Protein AF-A0A6A5K3Y6-F1 (afdb_monomer)

Solvent-accessible surface area (backbone atoms only — not comparable to full-atom values): 16846 Å² total; per-residue (Å²): 132,82,81,79,70,76,78,84,75,72,34,55,49,69,70,86,62,84,66,68,50,62,76,65,48,50,56,36,42,52,60,37,58,55,85,76,68,60,48,45,83,66,36,67,59,63,65,52,64,75,43,81,64,42,69,64,36,23,51,56,34,44,54,57,30,53,43,76,100,75,39,51,36,42,94,90,77,12,47,64,79,66,51,93,67,24,44,63,73,56,42,48,68,42,51,50,62,48,51,51,52,51,53,59,64,30,57,96,58,58,65,93,64,87,72,49,43,33,70,37,50,33,72,84,48,62,39,45,82,53,86,47,93,45,66,50,46,34,28,32,26,83,38,78,81,59,45,66,84,51,94,52,40,32,62,48,50,63,30,50,33,32,74,36,40,48,51,87,39,69,38,68,95,38,46,49,48,56,39,50,54,51,40,18,46,30,38,46,43,27,77,57,43,79,51,66,48,26,29,34,34,15,32,63,36,34,26,41,64,48,48,29,26,55,76,45,43,42,48,78,41,48,51,61,44,44,38,51,55,53,45,69,41,63,56,52,59,60,81,49,28,37,50,80,50,57,45,75,58,93,95,45,38,33,38,61,45,80,55,93,96,44,80,47,49,32,37,54,76,44,79,76,42,65,33,36,32,79,55,76,62,49,43,30,30,32,36,25,20,38,74,92,42,71,89,52,79,40,76,50,78,49,103

Organism: NCBI:txid184978

Foldseek 3Di:
DDPPPPPPQQFLLPDPDLQSDPVVNLVRQLSQCPDDAFAAPCCLVVLLVQFPQLLVLLVQLVVQQCDDPDHQADQVFFGPQQDQQQPLVSVLVPVQVVLVSLVVSSVVPAPPDPQAKGKEAAQPAFAPDDSDRAGAGIAIFRDNPHDNPDRHHLCGGLETEFEASAPVQPDDVHRLSSVQVSFLSNQQNQVQADAHWYKYQHNQWIATRSRNHHIDRCRNCVSSVSSVSVCRRHPDVVSSRGDPQWDDDDPWIWGWDDDDPDIWIKIFPDWPDFRRGNHDQRKTWTWTHTPVGPPDIDIDIGD

Mean predicted aligned error: 7.46 Å

Nearest PDB structures (foldseek):
  7voh-assembly2_B  TM=2.665E-01  e=1.091E+00  Qipengyuania seohaensis
  7voh-assembly1_A  TM=3.431E-01  e=2.678E+00  Qipengyuania seohaensis

Structure (mmCIF, N/CA/C/O backbone):
data_AF-A0A6A5K3Y6-F1
#
_entry.id   AF-A0A6A5K3Y6-F1
#
loop_
_atom_site.group_PDB
_atom_site.id
_atom_site.type_symbol
_atom_site.label_atom_id
_atom_site.label_alt_id
_atom_site.label_comp_id
_atom_site.label_asym_id
_atom_site.label_entity_id
_atom_site.label_seq_id
_atom_site.pdbx_PDB_ins_code
_atom_site.Cartn_x
_atom_site.Cartn_y
_atom_site.Cartn_z
_atom_site.occupancy
_atom_site.B_iso_or_equiv
_atom_site.auth_seq_id
_atom_site.auth_comp_id
_atom_site.auth_asym_id
_atom_site.auth_atom_id
_atom_site.pdbx_PDB_model_num
ATOM 1 N N . MET A 1 1 ? -7.416 37.296 27.985 1.00 37.59 1 MET A N 1
ATOM 2 C CA . MET A 1 1 ? -6.577 36.276 27.324 1.00 37.59 1 MET A CA 1
ATOM 3 C C . MET A 1 1 ? -7.406 35.723 26.191 1.00 37.59 1 MET A C 1
ATOM 5 O O . MET A 1 1 ? -8.504 35.261 26.457 1.00 37.59 1 MET A O 1
ATOM 9 N N . ALA A 1 2 ? -6.972 35.943 24.952 1.00 34.94 2 ALA A N 1
ATOM 10 C CA . ALA A 1 2 ? -7.716 35.521 23.775 1.00 34.94 2 ALA A CA 1
ATOM 11 C C . ALA A 1 2 ? -7.753 33.990 23.718 1.00 34.94 2 ALA A C 1
ATOM 13 O O . ALA A 1 2 ? -6.704 33.356 23.839 1.00 34.94 2 ALA A O 1
ATOM 14 N N . ASP A 1 3 ? -8.951 33.433 23.544 1.00 41.88 3 ASP A N 1
ATOM 15 C CA . ASP A 1 3 ? -9.153 32.044 23.152 1.00 41.88 3 ASP A CA 1
ATOM 16 C C . ASP A 1 3 ? -8.343 31.785 21.881 1.00 41.88 3 ASP A C 1
ATOM 18 O O . ASP A 1 3 ? -8.666 32.281 20.799 1.00 41.88 3 ASP A O 1
ATOM 22 N N . SER A 1 4 ? -7.269 31.011 22.003 1.00 41.94 4 SER A N 1
ATOM 23 C CA . SER A 1 4 ? -6.625 30.395 20.855 1.00 41.94 4 SER A CA 1
ATOM 24 C C . SER A 1 4 ? -7.585 29.339 20.315 1.00 41.94 4 SER A C 1
ATOM 26 O O . SER A 1 4 ? -7.528 28.169 20.702 1.00 41.94 4 SER A O 1
ATOM 28 N N . SER A 1 5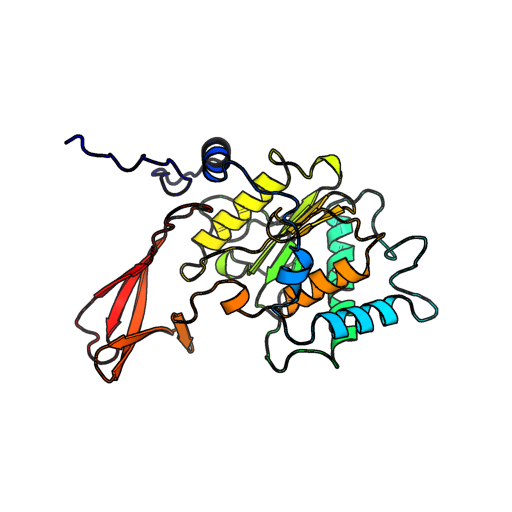 ? -8.505 29.752 19.444 1.00 43.34 5 SER A N 1
ATOM 29 C CA . SER A 1 5 ? -9.295 28.826 18.644 1.00 43.34 5 SER A CA 1
ATOM 30 C C . SER A 1 5 ? -8.333 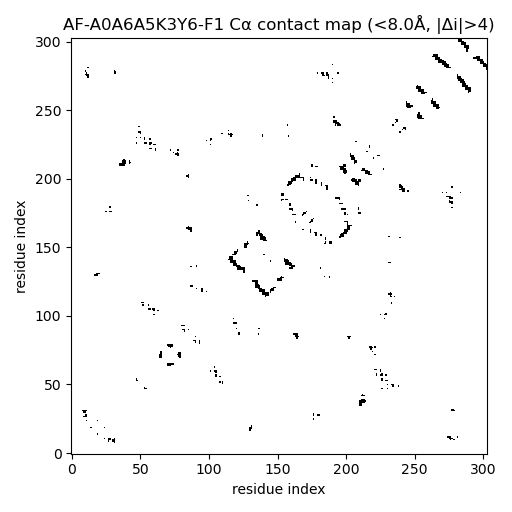27.847 17.974 1.00 43.34 5 SER A C 1
ATOM 32 O O . SER A 1 5 ? -7.443 28.272 17.233 1.00 43.34 5 SER A O 1
ATOM 34 N N . THR A 1 6 ? -8.482 26.546 18.237 1.00 41.34 6 THR A N 1
ATOM 35 C CA . THR A 1 6 ? -7.818 25.527 17.418 1.00 41.34 6 THR A CA 1
ATOM 36 C C . THR A 1 6 ? -8.199 25.818 15.965 1.00 41.34 6 THR A C 1
ATOM 38 O O . THR A 1 6 ? -9.401 25.882 15.694 1.00 41.34 6 THR A O 1
ATOM 41 N N . PRO A 1 7 ? -7.241 26.052 15.048 1.00 41.84 7 PRO A N 1
ATOM 42 C CA . PRO A 1 7 ? -7.573 26.345 13.663 1.00 41.84 7 PRO A CA 1
ATOM 43 C C . PRO A 1 7 ? -8.473 25.232 13.137 1.00 41.84 7 PRO A C 1
ATOM 45 O O . PRO A 1 7 ? -8.130 24.051 13.241 1.00 41.84 7 PRO A O 1
ATOM 48 N N . LEU A 1 8 ? -9.650 25.598 12.634 1.00 46.84 8 LEU A N 1
ATOM 49 C CA . LEU A 1 8 ? -10.569 24.643 12.038 1.00 46.84 8 LEU A CA 1
ATOM 50 C C . LEU A 1 8 ? -9.940 24.179 10.717 1.00 46.84 8 LEU A C 1
ATOM 52 O O . LEU A 1 8 ? -10.093 24.838 9.693 1.00 46.84 8 LEU A O 1
ATOM 56 N N . SER A 1 9 ? -9.172 23.088 10.736 1.00 58.88 9 SER A N 1
ATOM 57 C CA . SER A 1 9 ? -8.665 22.504 9.498 1.00 58.88 9 SER A CA 1
ATOM 58 C C . SER A 1 9 ? -9.793 21.732 8.819 1.00 58.88 9 SER A C 1
ATOM 60 O O . SER A 1 9 ? -10.366 20.786 9.372 1.00 58.88 9 SER A O 1
ATOM 62 N N . ILE A 1 10 ? -10.163 22.178 7.619 1.00 64.31 10 ILE A N 1
ATOM 63 C CA . ILE A 1 10 ? -11.092 21.439 6.773 1.00 64.31 10 ILE A CA 1
ATOM 64 C C . ILE A 1 10 ? -10.323 20.243 6.213 1.00 64.31 10 ILE A C 1
ATOM 66 O O . ILE A 1 10 ? -9.273 20.407 5.605 1.00 64.31 10 ILE A O 1
ATOM 70 N N . ASN A 1 11 ? -10.826 19.036 6.457 1.00 74.44 11 ASN A N 1
ATOM 71 C CA . ASN A 1 11 ? -10.288 17.812 5.878 1.00 74.44 11 ASN A CA 1
ATOM 72 C C . ASN A 1 11 ? -11.418 16.988 5.252 1.00 74.44 11 ASN A C 1
ATOM 74 O O . ASN A 1 11 ? -12.607 17.261 5.443 1.00 74.44 11 ASN A O 1
ATOM 78 N N . THR A 1 12 ? -11.045 15.954 4.511 1.00 72.69 12 THR A N 1
ATOM 79 C CA . THR A 1 12 ? -11.953 15.048 3.801 1.00 72.69 12 THR A CA 1
ATOM 80 C C . THR A 1 12 ? -12.837 14.199 4.720 1.00 72.69 12 THR A C 1
ATOM 82 O O . THR A 1 12 ? -13.732 13.496 4.249 1.00 72.69 12 THR A O 1
ATOM 85 N N . GLY A 1 13 ? -12.645 14.306 6.034 1.00 63.91 13 GLY A N 1
ATOM 86 C CA . GLY A 1 13 ? -13.521 13.773 7.065 1.00 63.91 13 GLY A CA 1
ATOM 87 C C . GLY A 1 13 ? -14.700 14.676 7.448 1.00 63.91 13 GLY A C 1
ATOM 88 O O . GLY A 1 13 ? -15.583 14.228 8.177 1.00 63.91 13 GLY A O 1
ATOM 89 N N . ASN A 1 14 ? -14.739 15.925 6.965 1.00 63.72 14 ASN A N 1
ATOM 90 C CA . ASN A 1 14 ? -15.790 16.903 7.279 1.00 63.72 14 ASN A CA 1
ATOM 91 C C . ASN A 1 14 ? -16.955 16.909 6.271 1.00 63.72 14 ASN A C 1
ATOM 93 O O . ASN A 1 14 ? -17.888 17.702 6.417 1.00 63.72 14 ASN A O 1
ATOM 97 N N . PHE A 1 15 ? -16.931 16.055 5.242 1.00 60.78 15 PHE A N 1
ATOM 98 C CA . PHE A 1 15 ? -18.041 15.960 4.294 1.00 60.78 15 PHE A CA 1
ATOM 99 C C . PHE A 1 15 ? -19.281 15.351 4.969 1.00 60.78 15 PHE A C 1
ATOM 101 O O . PHE A 1 15 ? -19.288 14.184 5.342 1.00 60.78 15 PHE A O 1
ATOM 108 N N . ALA A 1 16 ? -20.346 16.150 5.104 1.00 49.75 16 ALA A N 1
ATOM 109 C CA . ALA A 1 16 ? -21.633 15.712 5.656 1.00 49.75 16 ALA A CA 1
ATOM 110 C C . ALA A 1 16 ? -22.549 15.023 4.621 1.00 49.75 16 ALA A C 1
ATOM 112 O O . ALA A 1 16 ? -23.509 14.354 4.995 1.00 49.75 16 ALA A O 1
ATOM 113 N N . ASN A 1 17 ? -22.268 15.187 3.322 1.00 44.59 17 ASN A N 1
ATOM 114 C CA . ASN A 1 17 ? -23.126 14.693 2.243 1.00 44.59 17 ASN A CA 1
ATOM 115 C C . ASN A 1 17 ? -22.689 13.307 1.754 1.00 44.59 17 ASN A C 1
ATOM 117 O O . ASN A 1 17 ? -21.545 13.113 1.346 1.00 44.59 17 ASN A O 1
ATOM 121 N N . SER A 1 18 ? -23.655 12.388 1.684 1.00 48.25 18 SER A N 1
ATOM 122 C CA . SER A 1 18 ? -23.516 10.980 1.278 1.00 48.25 18 SER A CA 1
ATOM 123 C C . SER A 1 18 ? -22.989 10.741 -0.144 1.00 48.25 18 SER A C 1
ATOM 125 O O . SER A 1 18 ? -22.735 9.599 -0.503 1.00 48.25 18 SER A O 1
ATOM 127 N N . ALA A 1 19 ? -22.838 11.781 -0.971 1.00 53.12 19 ALA A N 1
ATOM 128 C CA . ALA A 1 19 ? -22.507 11.632 -2.387 1.00 53.12 19 ALA A CA 1
ATOM 129 C C . ALA A 1 19 ? -21.003 11.732 -2.715 1.00 53.12 19 ALA A C 1
ATOM 131 O O . ALA A 1 19 ? -20.635 11.422 -3.846 1.00 53.12 19 ALA A O 1
ATOM 132 N N . GLU A 1 20 ? -20.151 12.204 -1.783 1.00 61.09 20 GLU A N 1
ATOM 133 C CA . GLU A 1 20 ? -18.677 12.332 -1.915 1.00 61.09 20 GLU A CA 1
ATOM 134 C C . GLU A 1 20 ? -18.164 12.602 -3.353 1.00 61.09 20 GLU A C 1
ATOM 136 O O . GLU A 1 20 ? -17.248 11.946 -3.873 1.00 61.09 20 GLU A O 1
ATOM 141 N N . HIS A 1 21 ? -18.792 13.569 -4.039 1.00 61.50 21 HIS A N 1
ATOM 142 C CA . HIS A 1 21 ? -18.497 13.845 -5.442 1.00 61.50 21 HIS A CA 1
ATOM 143 C C . HIS A 1 21 ? -17.022 14.198 -5.619 1.00 61.50 21 HIS A C 1
ATOM 145 O O . HIS A 1 21 ? -16.503 15.103 -4.962 1.00 61.50 21 HIS A O 1
ATOM 151 N N . ARG A 1 22 ? -16.376 13.519 -6.575 1.00 63.94 22 ARG A N 1
ATOM 152 C CA . ARG A 1 22 ? -14.925 13.573 -6.809 1.00 63.94 22 ARG A CA 1
ATOM 153 C C . ARG A 1 22 ? -14.371 14.999 -6.818 1.00 63.94 22 ARG A C 1
ATOM 155 O O . ARG A 1 22 ? -13.404 15.265 -6.124 1.00 63.94 22 ARG A O 1
ATOM 162 N N . ARG A 1 23 ? -15.029 15.927 -7.522 1.00 65.50 23 ARG A N 1
ATOM 163 C CA . ARG A 1 23 ? -14.581 17.326 -7.625 1.00 65.50 23 ARG A CA 1
ATOM 164 C C . ARG A 1 23 ? -14.463 18.039 -6.270 1.00 65.50 23 ARG A C 1
ATOM 166 O O . ARG A 1 23 ? -13.506 18.762 -6.064 1.00 65.50 23 ARG A O 1
ATOM 173 N N . HIS A 1 24 ? -15.400 17.813 -5.345 1.00 70.12 24 HIS A N 1
ATOM 174 C CA . HIS A 1 24 ? -15.385 18.490 -4.044 1.00 70.12 24 HIS A CA 1
ATOM 175 C C . HIS A 1 24 ? -14.368 17.843 -3.100 1.00 70.12 24 HIS A C 1
ATOM 177 O O . HIS A 1 24 ? -13.648 18.545 -2.400 1.00 70.12 24 HIS A O 1
ATOM 183 N N . VAL A 1 25 ? -14.283 16.507 -3.117 1.00 77.00 25 VAL A N 1
ATOM 184 C CA . VAL A 1 25 ? -13.303 15.760 -2.313 1.00 77.00 25 VAL A CA 1
ATOM 185 C C . VAL A 1 25 ? -11.880 16.083 -2.754 1.00 77.00 25 VAL A C 1
ATOM 187 O O . VAL A 1 25 ? -11.004 16.200 -1.910 1.00 77.00 25 VAL A O 1
ATOM 190 N N . ASP A 1 26 ? -11.649 16.272 -4.053 1.00 80.19 26 ASP A N 1
ATOM 191 C CA . ASP A 1 26 ? -10.323 16.536 -4.606 1.00 80.19 26 ASP A CA 1
ATOM 192 C C . ASP A 1 26 ? -9.720 17.854 -4.132 1.00 80.19 26 ASP A C 1
ATOM 194 O O . ASP A 1 26 ? -8.527 17.897 -3.842 1.00 80.19 26 ASP A O 1
ATOM 198 N N . ASP A 1 27 ? -10.513 18.920 -4.069 1.00 80.44 27 ASP A N 1
ATOM 199 C CA . ASP A 1 27 ? -10.007 20.228 -3.654 1.00 80.44 27 ASP A CA 1
ATOM 200 C C . ASP A 1 27 ? -9.693 20.239 -2.155 1.00 80.44 27 ASP A C 1
ATOM 202 O O . ASP A 1 27 ? -8.590 20.622 -1.769 1.00 80.44 27 ASP A O 1
ATOM 206 N N . VAL A 1 28 ? -10.571 19.658 -1.332 1.00 81.25 28 VAL A N 1
ATOM 207 C CA . VAL A 1 28 ? -10.313 19.486 0.107 1.00 81.25 28 VAL A CA 1
ATOM 208 C C . VAL A 1 28 ? -9.145 18.533 0.366 1.00 81.25 28 VAL A C 1
ATOM 210 O O . VAL A 1 28 ? -8.347 18.775 1.262 1.00 81.25 28 VAL A O 1
ATOM 213 N N . LEU A 1 29 ? -8.993 17.462 -0.419 1.00 83.19 29 LEU A N 1
ATOM 214 C CA . LEU A 1 29 ? -7.874 16.529 -0.269 1.00 83.19 29 LEU A CA 1
ATOM 215 C C . LEU A 1 29 ? -6.537 17.199 -0.599 1.00 83.19 29 LEU A C 1
ATOM 217 O O . LEU A 1 29 ? -5.549 16.937 0.076 1.00 83.19 29 LEU A O 1
ATOM 221 N N . LYS A 1 30 ? -6.480 18.075 -1.610 1.00 83.69 30 LYS A N 1
ATOM 222 C CA . LYS A 1 30 ? -5.259 18.847 -1.898 1.00 83.69 30 LYS A CA 1
ATOM 223 C C . LYS A 1 30 ? -4.885 19.749 -0.724 1.00 83.69 30 LYS A C 1
ATOM 225 O O . LYS A 1 30 ? -3.711 19.809 -0.375 1.00 83.69 30 LYS A O 1
ATOM 230 N N . GLU A 1 31 ? -5.865 20.428 -0.132 1.00 83.62 31 GLU A N 1
ATOM 231 C CA . GLU A 1 31 ? -5.652 21.273 1.049 1.00 83.62 31 GLU A CA 1
ATOM 232 C C . GLU A 1 31 ? -5.197 20.444 2.257 1.00 83.62 31 GLU A C 1
ATOM 234 O O . GLU A 1 31 ? -4.231 20.807 2.923 1.00 83.62 31 GLU A O 1
ATOM 239 N N . GLU A 1 32 ? -5.835 19.295 2.488 1.00 84.69 32 GLU A N 1
ATOM 240 C CA . GLU A 1 32 ? -5.513 18.366 3.573 1.00 84.69 32 GLU A CA 1
ATOM 241 C C . GLU A 1 32 ? -4.086 17.809 3.472 1.00 84.69 32 GLU A C 1
ATOM 243 O O . GLU A 1 32 ? -3.383 17.714 4.478 1.00 84.69 32 GLU A O 1
ATOM 248 N N . LEU A 1 33 ? -3.645 17.449 2.264 1.00 83.88 33 LEU A N 1
ATOM 249 C CA . LEU A 1 33 ? -2.290 16.947 2.022 1.00 83.88 33 LEU A CA 1
ATOM 250 C C . LEU A 1 33 ? -1.221 18.026 2.239 1.00 83.88 33 LEU A C 1
ATOM 252 O O . LEU A 1 33 ? -0.080 17.691 2.560 1.00 83.88 33 LEU A O 1
ATOM 256 N N . GLY A 1 34 ? -1.581 19.300 2.054 1.00 82.19 34 GLY A N 1
ATOM 257 C CA . GLY A 1 34 ? -0.690 20.438 2.239 1.00 82.19 34 GLY A CA 1
ATOM 258 C C . GLY A 1 34 ? 0.632 20.296 1.476 1.00 82.19 34 GLY A C 1
ATOM 259 O O . GLY A 1 34 ? 0.671 19.918 0.301 1.00 82.19 34 GLY A O 1
ATOM 260 N N . HIS A 1 35 ? 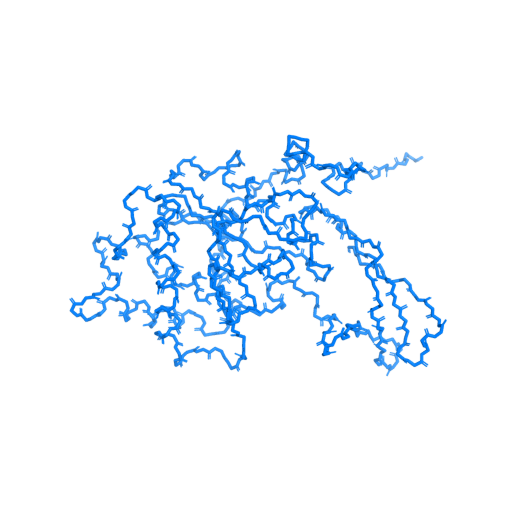1.737 20.615 2.153 1.00 78.31 35 HIS A N 1
ATOM 261 C CA . HIS A 1 35 ? 3.080 20.434 1.607 1.00 78.31 35 HIS A CA 1
ATOM 262 C C . HIS A 1 35 ? 3.567 19.008 1.827 1.00 78.31 35 HIS A C 1
ATOM 264 O O . HIS A 1 35 ? 3.846 18.584 2.947 1.00 78.31 35 HIS A O 1
ATOM 270 N N . LEU A 1 36 ? 3.732 18.289 0.725 1.00 81.00 36 LEU A N 1
ATOM 271 C CA . LEU A 1 36 ? 4.268 16.944 0.751 1.00 81.00 36 LEU A CA 1
ATOM 272 C C . LEU A 1 36 ? 5.795 16.969 0.636 1.00 81.00 36 LEU A C 1
ATOM 274 O O . LEU A 1 36 ? 6.345 17.557 -0.296 1.00 81.00 36 LEU A O 1
ATOM 278 N N . TYR A 1 37 ? 6.476 16.302 1.565 1.00 82.50 37 TYR A N 1
ATOM 279 C CA . TYR A 1 37 ? 7.925 16.123 1.516 1.00 82.50 37 TYR A CA 1
ATOM 280 C C . TYR A 1 37 ? 8.284 15.010 0.529 1.00 82.50 37 TYR A C 1
ATOM 282 O O . TYR A 1 37 ? 7.800 13.885 0.648 1.00 82.50 37 TYR A O 1
ATOM 290 N N . VAL A 1 38 ? 9.147 15.331 -0.433 1.00 87.69 38 VAL A N 1
ATOM 291 C CA . VAL A 1 38 ? 9.594 14.426 -1.500 1.00 87.69 38 VAL A CA 1
ATOM 292 C C . VAL A 1 38 ? 11.106 14.301 -1.429 1.00 87.69 38 VAL A C 1
ATOM 294 O O . VAL A 1 38 ? 11.787 15.297 -1.193 1.00 87.69 38 VAL A O 1
ATOM 297 N N . GLY A 1 39 ? 11.633 13.096 -1.648 1.00 89.25 39 GLY A N 1
ATOM 298 C CA . GLY A 1 39 ? 13.078 12.869 -1.609 1.00 89.25 39 GLY A CA 1
ATOM 299 C C . GLY A 1 39 ? 13.663 13.023 -0.207 1.00 89.25 39 GLY A C 1
ATOM 300 O O . GLY A 1 39 ? 14.690 13.666 -0.027 1.00 89.25 39 GLY A O 1
ATOM 301 N N . VAL A 1 40 ? 12.989 12.465 0.802 1.00 91.69 40 VAL A N 1
ATOM 302 C CA . VAL A 1 40 ? 13.460 12.508 2.189 1.00 91.69 40 VAL A CA 1
ATOM 303 C C . VAL A 1 40 ? 14.821 11.795 2.283 1.00 91.69 40 VAL A C 1
ATOM 305 O O . VAL A 1 40 ? 14.902 10.602 1.963 1.00 91.69 40 VAL A O 1
ATOM 308 N N . PRO A 1 41 ? 15.892 12.475 2.737 1.00 91.81 41 PRO A N 1
ATOM 309 C CA . PRO A 1 41 ? 17.210 11.862 2.856 1.00 91.81 41 PRO A CA 1
ATOM 310 C C . PRO A 1 41 ? 17.189 10.616 3.746 1.00 91.81 41 PRO A C 1
ATOM 312 O O . PRO A 1 41 ? 16.529 10.586 4.784 1.00 91.81 41 PRO A O 1
ATOM 315 N N . GLY A 1 42 ? 17.900 9.564 3.333 1.00 91.31 42 GLY A N 1
ATOM 316 C CA . GLY A 1 42 ? 17.954 8.298 4.073 1.00 91.31 42 GLY A CA 1
ATOM 317 C C . GLY A 1 42 ? 16.668 7.461 4.016 1.00 91.31 42 GLY A C 1
ATOM 318 O O . GLY A 1 42 ? 16.598 6.425 4.682 1.00 91.31 42 GLY A O 1
ATOM 319 N N . PHE A 1 43 ? 15.667 7.851 3.209 1.00 93.31 43 PHE A N 1
ATOM 320 C CA . PHE A 1 43 ? 14.383 7.148 3.127 1.00 93.31 43 PHE A CA 1
ATOM 321 C C . PHE A 1 43 ? 14.559 5.648 2.891 1.00 93.31 43 PHE A C 1
ATOM 323 O O . PHE A 1 43 ? 14.032 4.852 3.657 1.00 93.31 43 PHE A O 1
ATOM 330 N N . PHE A 1 44 ? 15.304 5.240 1.859 1.00 92.69 44 PHE A N 1
ATOM 331 C CA . PHE A 1 44 ? 15.437 3.821 1.517 1.00 92.69 44 PHE A CA 1
ATOM 332 C C . PHE A 1 44 ? 16.129 3.016 2.614 1.00 92.69 44 PHE A C 1
ATOM 334 O O . PHE A 1 44 ? 15.750 1.874 2.880 1.00 92.69 44 PHE A O 1
ATOM 341 N N . GLU A 1 45 ? 17.104 3.618 3.296 1.00 91.06 45 GLU A N 1
ATOM 342 C CA . GLU A 1 45 ? 17.786 2.969 4.405 1.00 91.06 45 GLU A CA 1
ATOM 343 C C . GLU A 1 45 ? 16.797 2.653 5.532 1.00 91.06 45 GLU A C 1
ATOM 345 O O . GLU A 1 45 ? 16.677 1.490 5.930 1.00 91.06 45 GLU A O 1
ATOM 350 N N . ALA A 1 46 ? 16.047 3.666 5.978 1.00 91.12 46 ALA A N 1
ATOM 351 C CA . ALA A 1 46 ? 15.038 3.543 7.025 1.00 91.12 46 ALA A CA 1
ATOM 352 C C . ALA A 1 46 ? 13.879 2.628 6.601 1.00 91.12 46 ALA A C 1
ATOM 354 O O . ALA A 1 46 ? 13.433 1.775 7.370 1.00 91.12 46 ALA A O 1
ATOM 355 N N . PHE A 1 47 ? 13.427 2.770 5.354 1.00 88.94 47 PHE A N 1
ATOM 356 C CA . PHE A 1 47 ? 12.328 2.009 4.784 1.00 88.94 47 PHE A CA 1
ATOM 357 C C . PHE A 1 47 ? 12.653 0.517 4.760 1.00 88.94 47 PHE A C 1
ATOM 359 O O . PHE A 1 47 ? 11.854 -0.280 5.234 1.00 88.94 47 PHE A O 1
ATOM 366 N N . PHE A 1 48 ? 13.832 0.108 4.291 1.00 89.88 48 PHE A N 1
ATOM 367 C CA . PHE A 1 48 ? 14.167 -1.315 4.196 1.00 89.88 48 PHE A CA 1
ATOM 368 C C . PHE A 1 48 ? 14.659 -1.936 5.510 1.00 89.88 48 PHE A C 1
ATOM 370 O O . PHE A 1 48 ? 14.485 -3.139 5.699 1.00 89.88 48 PHE A O 1
ATOM 377 N N . LYS A 1 49 ? 15.211 -1.151 6.447 1.00 87.94 49 LYS A N 1
ATOM 378 C CA . LYS A 1 49 ? 15.743 -1.656 7.731 1.00 87.94 49 LYS A CA 1
ATOM 379 C C . LYS A 1 49 ? 14.698 -2.369 8.594 1.00 87.94 49 LYS A C 1
ATOM 381 O O . LYS A 1 49 ? 15.053 -3.236 9.384 1.00 87.94 49 LYS A O 1
ATOM 386 N N . GLY A 1 50 ? 13.418 -2.030 8.439 1.00 80.12 50 GLY A N 1
ATOM 387 C CA . GLY A 1 50 ? 12.359 -2.591 9.273 1.00 80.12 50 GLY A CA 1
ATOM 388 C C . GLY A 1 50 ? 12.132 -4.097 9.100 1.00 80.12 50 GLY A C 1
ATOM 389 O O . GLY A 1 50 ? 11.637 -4.719 10.031 1.00 80.12 50 GLY A O 1
ATOM 390 N N . VAL A 1 51 ? 12.435 -4.695 7.940 1.00 88.38 51 VAL A N 1
ATOM 391 C CA . VAL A 1 51 ? 12.113 -6.111 7.664 1.00 88.38 51 VAL A CA 1
ATOM 392 C C . VAL A 1 51 ? 13.375 -6.969 7.813 1.00 88.38 51 VAL A C 1
ATOM 394 O O . VAL A 1 51 ? 14.300 -6.815 7.008 1.00 88.38 51 VAL A O 1
ATOM 397 N N . PRO A 1 52 ? 13.435 -7.875 8.809 1.00 88.44 52 PRO A N 1
ATOM 398 C CA . PRO A 1 52 ? 14.587 -8.750 9.012 1.00 88.44 52 PRO A CA 1
ATOM 399 C C . PRO A 1 52 ? 14.934 -9.552 7.753 1.00 88.44 52 PRO A C 1
ATOM 401 O O . PRO A 1 52 ? 14.051 -10.087 7.088 1.00 88.44 52 PRO A O 1
ATOM 404 N N . GLY A 1 53 ? 16.222 -9.617 7.409 1.00 90.88 53 GLY A N 1
ATOM 405 C CA . GLY A 1 53 ? 16.720 -10.394 6.265 1.00 90.88 53 GLY A CA 1
ATOM 406 C C . GLY A 1 53 ? 16.418 -9.818 4.874 1.00 90.88 53 GLY A C 1
ATOM 407 O O . GLY A 1 53 ? 16.973 -10.316 3.898 1.00 90.88 53 GLY A O 1
ATOM 408 N N . LEU A 1 54 ? 15.621 -8.745 4.760 1.00 93.19 54 LEU A N 1
ATOM 409 C CA . LEU A 1 54 ? 15.164 -8.210 3.470 1.00 93.19 54 LEU A CA 1
ATOM 410 C C . LEU A 1 54 ? 16.308 -7.858 2.515 1.00 93.19 54 LEU A C 1
ATOM 412 O O . LEU A 1 54 ? 16.250 -8.220 1.348 1.00 93.19 54 LEU A O 1
ATOM 416 N N . ARG A 1 55 ? 17.349 -7.164 2.995 1.00 93.88 55 ARG A N 1
ATOM 417 C CA . ARG A 1 55 ? 18.470 -6.734 2.137 1.00 93.88 55 ARG A CA 1
ATOM 418 C C . ARG A 1 55 ? 19.226 -7.921 1.540 1.00 93.88 55 ARG A C 1
ATOM 420 O O . ARG A 1 55 ? 19.492 -7.930 0.345 1.00 93.88 55 ARG A O 1
ATOM 427 N N . LEU A 1 56 ? 19.536 -8.921 2.367 1.00 94.62 56 LEU A N 1
ATOM 428 C CA . LEU A 1 56 ? 20.239 -10.130 1.930 1.00 94.62 56 LEU A CA 1
ATOM 429 C C . LEU A 1 56 ? 19.389 -10.929 0.940 1.00 94.62 56 LEU A C 1
ATOM 431 O O . LEU A 1 56 ? 19.892 -11.366 -0.089 1.00 94.62 56 LEU A O 1
ATOM 435 N N . ALA A 1 57 ? 18.095 -11.071 1.226 1.00 95.44 57 ALA A N 1
ATOM 436 C CA . ALA A 1 57 ? 17.172 -11.759 0.339 1.00 95.44 57 ALA A CA 1
ATOM 437 C C . ALA A 1 57 ? 17.008 -11.042 -1.003 1.00 95.44 57 ALA A C 1
ATOM 439 O O . ALA A 1 57 ? 17.067 -11.682 -2.046 1.00 95.44 57 ALA A O 1
ATOM 440 N N . ALA A 1 58 ? 16.828 -9.720 -0.986 1.00 97.12 58 ALA A N 1
ATOM 441 C CA . ALA A 1 58 ? 16.682 -8.928 -2.199 1.00 97.12 58 ALA A CA 1
ATOM 442 C C . ALA A 1 58 ? 17.930 -9.017 -3.076 1.00 97.12 58 ALA A C 1
ATOM 444 O O . ALA A 1 58 ? 17.797 -9.187 -4.284 1.00 97.12 58 ALA A O 1
ATOM 445 N N . GLN A 1 59 ? 19.120 -8.984 -2.469 1.00 97.62 59 GLN A N 1
ATOM 446 C CA . GLN A 1 59 ? 20.374 -9.187 -3.186 1.00 97.62 59 GLN A CA 1
ATOM 447 C C . GLN A 1 59 ? 20.421 -10.575 -3.837 1.00 97.62 59 GLN A C 1
ATOM 449 O O . GLN A 1 59 ? 20.577 -10.667 -5.049 1.00 97.62 59 GLN A O 1
ATOM 454 N N . ALA A 1 60 ? 20.184 -11.640 -3.065 1.00 97.25 60 ALA A N 1
ATOM 455 C CA . ALA A 1 60 ? 20.203 -13.011 -3.577 1.00 97.25 60 ALA A CA 1
ATOM 456 C C . ALA A 1 60 ? 19.164 -13.249 -4.689 1.00 97.25 60 ALA A C 1
ATOM 458 O O . ALA A 1 60 ? 19.448 -13.912 -5.683 1.00 97.25 60 ALA A O 1
ATOM 459 N N . VAL A 1 61 ? 17.956 -12.699 -4.543 1.00 97.75 61 VAL A N 1
ATOM 460 C CA . VAL A 1 61 ? 16.895 -12.790 -5.557 1.00 97.75 61 VAL A CA 1
ATOM 461 C C . VAL A 1 61 ? 17.274 -12.012 -6.812 1.00 97.75 61 VAL A C 1
ATOM 463 O O . VAL A 1 61 ? 17.093 -12.519 -7.917 1.00 97.75 61 VAL A O 1
ATOM 466 N N . PHE A 1 62 ? 17.807 -10.799 -6.666 1.00 98.12 62 PHE A N 1
ATOM 467 C CA . PHE A 1 62 ? 18.224 -9.986 -7.804 1.00 98.12 62 PHE A CA 1
ATOM 468 C C . PHE A 1 62 ? 19.413 -10.603 -8.548 1.00 98.12 62 PHE A C 1
ATOM 470 O O . PHE A 1 62 ? 19.456 -10.544 -9.774 1.00 98.12 62 PHE A O 1
ATOM 477 N N . ASP A 1 63 ? 20.342 -11.243 -7.836 1.00 97.69 63 ASP A N 1
ATOM 478 C CA . ASP A 1 63 ? 21.437 -11.999 -8.445 1.00 97.69 63 ASP A CA 1
ATOM 479 C C . ASP A 1 63 ? 20.903 -13.140 -9.314 1.00 97.69 63 ASP A C 1
ATOM 481 O O . ASP A 1 63 ? 21.186 -13.159 -10.511 1.00 97.69 63 ASP A O 1
ATOM 485 N N . LYS A 1 64 ? 19.978 -13.952 -8.788 1.00 96.88 64 LYS A N 1
ATOM 486 C CA . LYS A 1 64 ? 19.280 -14.985 -9.573 1.00 96.88 64 LYS A CA 1
ATOM 487 C C . LYS A 1 64 ? 18.499 -14.426 -10.768 1.00 96.88 64 LYS A C 1
ATOM 489 O O . LYS A 1 64 ? 18.386 -15.093 -11.789 1.00 96.88 64 LYS A O 1
ATOM 494 N N . CYS A 1 65 ? 17.961 -13.206 -10.681 1.00 97.62 65 CYS A N 1
ATOM 495 C CA . CYS A 1 65 ? 17.254 -12.577 -11.807 1.00 97.62 65 CYS A CA 1
ATOM 496 C C . CYS A 1 65 ? 18.169 -12.287 -13.009 1.00 97.62 65 CYS A C 1
ATOM 498 O O . CYS A 1 65 ? 17.658 -12.112 -14.114 1.00 97.62 65 CYS A O 1
ATOM 500 N N . LYS A 1 66 ? 19.490 -12.221 -12.807 1.00 97.38 66 LYS A N 1
ATOM 501 C CA . LYS A 1 66 ? 20.493 -11.979 -13.858 1.00 97.38 66 LYS A CA 1
ATOM 502 C C . LYS A 1 66 ? 21.100 -13.272 -14.415 1.00 97.38 66 LYS A C 1
ATOM 504 O O . LYS A 1 66 ? 21.882 -13.206 -15.360 1.00 97.38 66 LYS A O 1
ATOM 509 N N . GLU A 1 67 ? 20.786 -14.417 -13.819 1.00 94.56 67 GLU A N 1
ATOM 510 C CA . GLU A 1 67 ? 21.372 -15.717 -14.148 1.00 94.56 67 GLU A CA 1
ATOM 511 C C . GLU A 1 67 ? 20.534 -16.501 -15.173 1.00 94.56 67 GLU A C 1
ATOM 513 O O . GLU A 1 67 ? 19.344 -16.245 -15.374 1.00 94.56 67 GLU A O 1
ATOM 518 N N . GLY A 1 68 ? 21.168 -17.503 -15.789 1.00 89.75 68 GLY A N 1
ATOM 519 C CA . GLY A 1 68 ? 20.552 -18.428 -16.742 1.00 89.75 68 GLY A CA 1
ATOM 520 C C . GLY A 1 68 ? 20.504 -17.919 -18.185 1.00 89.75 68 GLY A C 1
ATOM 521 O O . GLY A 1 68 ? 20.851 -16.780 -18.484 1.00 89.75 68 GLY A O 1
ATOM 522 N N . ASP A 1 69 ? 20.038 -18.783 -19.089 1.00 85.94 69 ASP A N 1
ATOM 523 C CA . ASP A 1 69 ? 19.960 -18.497 -20.532 1.00 85.94 69 ASP A CA 1
ATOM 524 C C . ASP A 1 69 ? 18.831 -17.512 -20.894 1.00 85.94 69 ASP A C 1
ATOM 526 O O . ASP A 1 69 ? 18.721 -17.041 -22.024 1.00 85.94 69 ASP A O 1
ATOM 530 N N . SER A 1 70 ? 17.943 -17.214 -19.945 1.00 88.94 70 SER A N 1
ATOM 531 C CA . SER A 1 70 ? 16.814 -16.292 -20.106 1.00 88.94 70 SER A CA 1
ATOM 532 C C . SER A 1 70 ? 16.628 -15.458 -18.834 1.00 88.94 70 SER A C 1
ATOM 534 O O . SER A 1 70 ? 15.670 -15.683 -18.086 1.00 88.94 70 SER A O 1
ATOM 536 N N . PRO A 1 71 ? 17.553 -14.519 -18.558 1.00 95.75 71 PRO A N 1
ATOM 537 C CA . PRO A 1 71 ? 17.522 -13.720 -17.340 1.00 95.75 71 PRO A CA 1
ATOM 538 C C . PRO A 1 71 ? 16.303 -12.789 -17.320 1.00 95.75 71 PRO A C 1
ATOM 540 O O . PRO A 1 71 ? 15.899 -12.234 -18.344 1.00 95.75 71 PRO A O 1
ATOM 543 N N . LEU A 1 72 ? 15.731 -12.585 -16.131 1.00 97.31 72 LEU A N 1
ATOM 544 C CA . LEU A 1 72 ? 14.634 -11.637 -15.901 1.00 97.31 72 LEU A CA 1
ATOM 545 C C . LEU A 1 72 ? 15.110 -10.182 -15.942 1.00 97.31 72 LEU A C 1
ATOM 547 O O . LEU A 1 72 ? 14.314 -9.290 -16.229 1.00 97.31 72 LEU A O 1
ATOM 551 N N . TYR A 1 73 ? 16.388 -9.946 -15.645 1.00 98.06 73 TYR A N 1
ATOM 552 C CA . TYR A 1 73 ? 17.008 -8.628 -15.653 1.00 98.06 73 TYR A CA 1
ATOM 553 C C . TYR A 1 73 ? 18.348 -8.657 -16.381 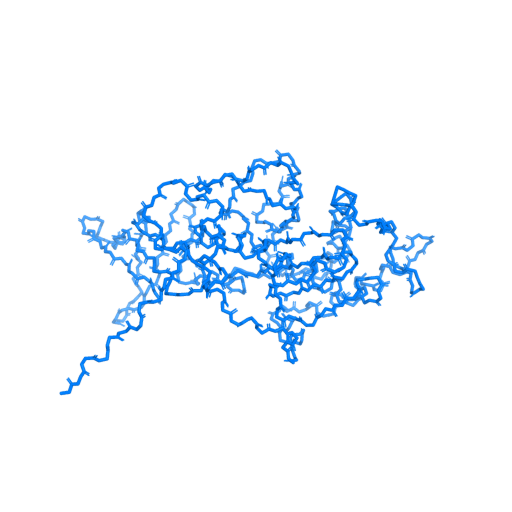1.00 98.06 73 TYR A C 1
ATOM 555 O O . TYR A 1 73 ? 19.215 -9.481 -16.093 1.00 98.06 73 TYR A O 1
ATOM 563 N N . GLN A 1 74 ? 18.548 -7.705 -17.283 1.00 96.75 74 GLN A N 1
ATOM 564 C CA . GLN A 1 74 ? 19.795 -7.502 -18.006 1.00 96.75 74 GLN A CA 1
ATOM 565 C C . GLN A 1 74 ? 20.389 -6.149 -17.622 1.00 96.75 74 GLN A C 1
ATOM 567 O O . GLN A 1 74 ? 19.711 -5.128 -17.657 1.00 96.75 74 GLN A O 1
ATOM 572 N N . VAL A 1 75 ? 21.683 -6.116 -17.301 1.00 92.38 75 VAL A N 1
ATOM 573 C CA . VAL A 1 75 ? 22.355 -4.899 -16.804 1.00 92.38 75 VAL A CA 1
ATOM 574 C C . VAL A 1 75 ? 22.237 -3.716 -17.776 1.00 92.38 75 VAL A C 1
ATOM 576 O O . VAL A 1 75 ? 22.157 -2.575 -17.334 1.00 92.38 75 VAL A O 1
ATOM 579 N N . GLN A 1 76 ? 22.212 -3.976 -19.086 1.00 91.19 76 GLN A N 1
ATOM 580 C CA . GLN A 1 76 ? 22.159 -2.926 -20.108 1.00 91.19 76 GLN A CA 1
ATOM 581 C C . GLN A 1 76 ? 20.736 -2.470 -20.458 1.00 91.19 76 GLN A C 1
ATOM 583 O O . GLN A 1 76 ? 20.552 -1.313 -20.828 1.00 91.19 76 GLN A O 1
ATOM 588 N N . SER A 1 77 ? 19.746 -3.361 -20.376 1.00 92.75 77 SER A N 1
ATOM 589 C CA . SER A 1 77 ? 18.390 -3.140 -20.909 1.00 92.75 77 SER A CA 1
ATOM 590 C C . SER A 1 77 ? 17.282 -3.191 -19.850 1.00 92.75 77 SER A C 1
ATOM 592 O O . SER A 1 77 ? 16.138 -2.866 -20.156 1.00 92.75 77 SER A O 1
ATOM 594 N N . GLY A 1 78 ? 17.609 -3.526 -18.601 1.00 96.81 78 GLY A N 1
ATOM 595 C CA . GLY A 1 78 ? 16.670 -3.565 -17.486 1.00 96.81 78 GLY A CA 1
ATOM 596 C C . GLY A 1 78 ? 15.842 -4.845 -17.447 1.00 96.81 78 GLY A C 1
ATOM 597 O O . GLY A 1 78 ? 16.344 -5.939 -17.718 1.00 96.81 78 GLY A O 1
ATOM 598 N N . TRP A 1 79 ? 14.572 -4.723 -17.059 1.00 97.69 79 TRP A N 1
ATOM 599 C CA . TRP A 1 79 ? 13.700 -5.881 -16.903 1.00 97.69 79 TRP A CA 1
ATOM 600 C C . TRP A 1 79 ? 13.200 -6.428 -18.238 1.00 97.69 79 TRP A C 1
ATOM 602 O O . TRP A 1 79 ? 12.646 -5.706 -19.071 1.00 97.69 79 TRP A O 1
ATOM 612 N N . LEU A 1 80 ? 13.297 -7.746 -18.396 1.00 95.62 80 LEU A N 1
ATOM 613 C CA . LEU A 1 80 ? 12.745 -8.447 -19.544 1.00 95.62 80 LEU A CA 1
ATOM 614 C C . LEU A 1 80 ? 11.218 -8.285 -19.590 1.00 95.62 80 LEU A C 1
ATOM 616 O O . LEU A 1 80 ? 10.516 -8.481 -18.595 1.00 95.62 80 LEU A O 1
ATOM 620 N N . GLY A 1 81 ? 10.703 -7.949 -20.773 1.00 94.31 81 GLY A N 1
ATOM 621 C CA . GLY A 1 81 ? 9.267 -7.812 -21.015 1.00 94.31 81 GLY A CA 1
ATOM 622 C C . GLY A 1 81 ? 8.639 -6.536 -20.452 1.00 94.31 81 GLY A C 1
ATOM 623 O O . GLY A 1 81 ? 7.414 -6.429 -20.480 1.00 94.31 81 GLY A O 1
ATOM 624 N N . TRP A 1 82 ? 9.436 -5.576 -19.960 1.00 96.31 82 TRP A N 1
ATOM 625 C CA . TRP A 1 82 ? 8.917 -4.259 -19.591 1.00 96.31 82 TRP A CA 1
ATOM 626 C C . TRP A 1 82 ? 8.230 -3.594 -20.805 1.00 96.31 82 TRP A C 1
ATOM 628 O O . TRP A 1 82 ? 8.847 -3.488 -21.869 1.00 96.31 82 TRP A O 1
ATOM 638 N N . PRO A 1 83 ? 6.971 -3.134 -20.687 1.00 94.88 83 PRO A N 1
ATOM 639 C CA . PRO A 1 83 ? 6.258 -2.526 -21.807 1.00 94.88 83 PRO A CA 1
ATOM 640 C C . PRO A 1 83 ? 6.764 -1.106 -22.086 1.00 94.88 83 PRO A C 1
ATOM 642 O O . PRO A 1 83 ? 6.626 -0.215 -21.248 1.00 94.88 83 PRO A O 1
ATOM 645 N N . GLU A 1 84 ? 7.285 -0.864 -23.292 1.00 88.06 84 GLU A N 1
ATOM 646 C CA . GLU A 1 84 ? 7.879 0.422 -23.709 1.00 88.06 84 GLU A CA 1
ATOM 647 C C . GLU A 1 84 ? 6.936 1.621 -23.491 1.00 88.06 84 GLU A C 1
ATOM 649 O O . GLU A 1 84 ? 7.356 2.685 -23.040 1.00 88.06 84 GLU A O 1
ATOM 654 N N . GLY A 1 85 ? 5.634 1.436 -23.734 1.00 90.25 85 GLY A N 1
ATOM 655 C CA . GLY A 1 85 ? 4.618 2.474 -23.535 1.00 90.25 85 GLY A CA 1
ATOM 656 C C . GLY A 1 85 ? 4.059 2.572 -22.114 1.00 90.25 85 GLY A C 1
ATOM 657 O O . GLY A 1 85 ? 3.184 3.408 -21.882 1.00 90.25 85 GLY A O 1
ATOM 658 N N . ALA A 1 86 ? 4.486 1.694 -21.198 1.00 93.00 86 ALA A N 1
ATOM 659 C CA . ALA A 1 86 ? 3.995 1.580 -19.824 1.00 93.00 86 ALA A CA 1
ATOM 660 C C . ALA A 1 86 ? 2.460 1.658 -19.712 1.00 93.00 86 ALA A C 1
ATOM 662 O O . ALA A 1 86 ? 1.906 2.251 -18.781 1.00 93.00 86 ALA A O 1
ATOM 663 N N . LYS A 1 87 ? 1.742 1.092 -20.691 1.00 91.38 87 LYS A N 1
ATOM 664 C CA . LYS A 1 87 ? 0.281 1.095 -20.666 1.00 91.38 87 LYS A CA 1
ATOM 665 C C . LYS A 1 87 ? -0.176 0.245 -19.495 1.00 91.38 87 LYS A C 1
ATOM 667 O O . LYS A 1 87 ? 0.275 -0.881 -19.328 1.00 91.38 87 LYS A O 1
ATOM 672 N N . GLU A 1 88 ? -1.111 0.778 -18.725 1.00 87.69 88 GLU A N 1
ATOM 673 C CA . GLU A 1 88 ? -1.608 0.193 -17.479 1.00 87.69 88 GLU A CA 1
ATOM 674 C C . GLU A 1 88 ? -1.862 -1.320 -17.565 1.00 87.69 88 GLU A C 1
ATOM 676 O O . GLU A 1 88 ? -1.271 -2.082 -16.808 1.00 87.69 88 GLU A O 1
ATOM 681 N N . LYS A 1 89 ? -2.662 -1.779 -18.537 1.00 88.19 89 LYS A N 1
ATOM 682 C CA . LYS A 1 89 ? -2.964 -3.208 -18.723 1.00 88.19 89 LYS A CA 1
ATOM 683 C C . LYS A 1 89 ? -1.711 -4.060 -18.970 1.00 88.19 89 LYS A C 1
ATOM 685 O O . LYS A 1 89 ? -1.622 -5.178 -18.465 1.00 88.19 89 LYS A O 1
ATOM 690 N N . GLU A 1 90 ? -0.762 -3.552 -19.749 1.00 91.81 90 GLU A N 1
ATOM 691 C CA . GLU A 1 90 ? 0.485 -4.250 -20.084 1.00 91.81 90 GLU A CA 1
ATOM 692 C C . GLU A 1 90 ? 1.411 -4.305 -18.863 1.00 91.81 90 GLU A C 1
ATOM 694 O O . GLU A 1 90 ? 1.917 -5.373 -18.530 1.00 91.81 90 GLU A O 1
ATOM 699 N N . VAL A 1 91 ? 1.547 -3.191 -18.131 1.00 93.38 91 VAL A N 1
ATOM 700 C CA . VAL A 1 91 ? 2.326 -3.123 -16.882 1.00 93.38 91 VAL A CA 1
ATOM 701 C C . VAL A 1 91 ? 1.763 -4.089 -15.846 1.00 93.38 91 VAL A C 1
ATOM 703 O O . VAL A 1 91 ? 2.524 -4.814 -15.213 1.00 93.38 91 VAL A O 1
ATOM 706 N N . LEU A 1 92 ? 0.439 -4.153 -15.698 1.00 90.69 92 LEU A N 1
ATOM 707 C CA . LEU A 1 92 ? -0.217 -5.083 -14.777 1.00 90.69 92 LEU A CA 1
ATOM 708 C C . LEU A 1 92 ? 0.004 -6.547 -15.171 1.00 90.69 92 LEU A C 1
ATOM 710 O O . LEU A 1 92 ? 0.301 -7.377 -14.312 1.00 90.69 92 LEU A O 1
ATOM 714 N N . SER A 1 93 ? -0.080 -6.848 -16.470 1.00 90.25 93 SER A N 1
ATOM 715 C CA . SER A 1 93 ? 0.181 -8.192 -17.007 1.00 90.25 93 SER A CA 1
ATOM 716 C C . SER A 1 93 ? 1.648 -8.610 -16.857 1.00 90.25 93 SER A C 1
ATOM 718 O O . SER A 1 93 ? 1.941 -9.801 -16.855 1.00 90.25 93 SER A O 1
ATOM 720 N N . TRP A 1 94 ? 2.562 -7.649 -16.718 1.00 94.25 94 TRP A N 1
ATOM 721 C CA . TRP A 1 94 ? 3.987 -7.883 -16.497 1.00 94.25 94 TRP A CA 1
ATOM 722 C C . TRP A 1 94 ? 4.347 -7.999 -15.005 1.00 94.25 94 TRP A C 1
ATOM 724 O O . TRP A 1 94 ? 5.027 -8.941 -14.597 1.00 94.25 94 TRP A O 1
ATOM 734 N N . VAL A 1 95 ? 3.865 -7.081 -14.162 1.00 92.56 95 VAL A N 1
ATOM 735 C CA . VAL A 1 95 ? 4.293 -6.982 -12.756 1.00 92.56 95 VAL A CA 1
ATOM 736 C C . VAL A 1 95 ? 3.756 -8.120 -11.890 1.00 92.56 95 VAL A C 1
ATOM 738 O O . VAL A 1 95 ? 4.464 -8.583 -10.998 1.00 92.56 95 VAL A O 1
ATOM 741 N N . ALA A 1 96 ? 2.533 -8.597 -12.145 1.00 88.44 96 ALA A N 1
ATOM 742 C CA . ALA A 1 96 ? 1.930 -9.683 -11.375 1.00 88.44 96 ALA A CA 1
ATOM 743 C C . ALA A 1 96 ? 2.742 -10.993 -11.484 1.00 88.44 96 ALA A C 1
ATOM 745 O O . ALA A 1 96 ? 3.243 -11.452 -10.454 1.00 88.44 96 ALA A O 1
ATOM 746 N N . PRO A 1 97 ? 2.991 -11.553 -12.689 1.00 90.81 97 PRO A N 1
ATOM 747 C CA . PRO A 1 97 ? 3.796 -12.768 -12.815 1.00 90.81 97 PRO A CA 1
ATOM 748 C C . PRO A 1 97 ? 5.262 -12.555 -12.426 1.00 90.81 97 PRO A C 1
ATOM 750 O O . PRO A 1 97 ? 5.894 -13.482 -11.923 1.00 90.81 97 PRO A O 1
ATOM 753 N N . LEU A 1 98 ? 5.822 -11.353 -12.623 1.00 94.31 98 LEU A N 1
ATOM 754 C CA . LEU A 1 98 ? 7.165 -11.055 -12.128 1.00 94.31 98 LEU 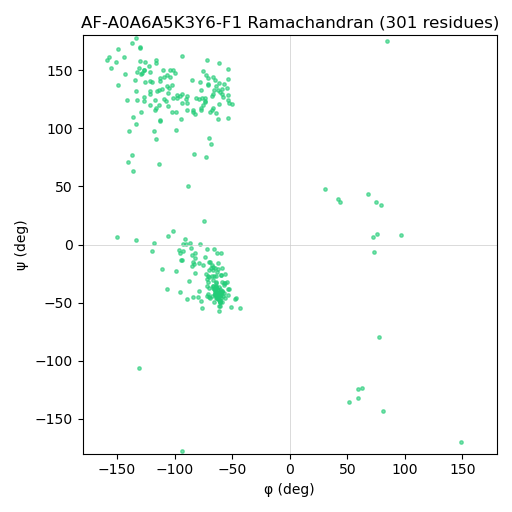A CA 1
ATOM 755 C C . LEU A 1 98 ? 7.217 -11.147 -10.601 1.00 94.31 98 LEU A C 1
ATOM 757 O O . LEU A 1 98 ? 8.113 -11.786 -10.063 1.00 94.31 98 LEU A O 1
ATOM 761 N N . THR A 1 99 ? 6.247 -10.559 -9.903 1.00 92.31 99 THR A N 1
ATOM 762 C CA . THR A 1 99 ? 6.179 -10.603 -8.437 1.00 92.31 99 THR A CA 1
ATOM 763 C C . THR A 1 99 ? 6.071 -12.039 -7.923 1.00 92.31 99 THR A C 1
ATOM 765 O O . THR A 1 99 ? 6.725 -12.373 -6.936 1.00 92.31 99 THR A O 1
ATOM 768 N N . ASP A 1 100 ? 5.314 -12.904 -8.605 1.00 89.06 100 ASP A N 1
ATOM 769 C CA . ASP A 1 100 ? 5.238 -14.329 -8.264 1.00 89.06 100 ASP A CA 1
ATOM 770 C C . ASP A 1 100 ? 6.599 -15.023 -8.422 1.00 89.06 100 ASP A C 1
ATOM 772 O O . ASP A 1 100 ? 7.060 -15.683 -7.491 1.00 89.06 100 ASP A O 1
ATOM 776 N N . ARG A 1 101 ? 7.311 -14.780 -9.531 1.00 93.12 101 ARG A N 1
ATOM 777 C CA . ARG A 1 101 ? 8.674 -15.306 -9.728 1.00 93.12 101 ARG A CA 1
ATOM 778 C C . ARG A 1 101 ? 9.650 -14.800 -8.667 1.00 93.12 101 ARG A C 1
ATOM 780 O O . ARG A 1 101 ? 10.443 -15.581 -8.150 1.00 93.12 101 ARG A O 1
ATOM 787 N N . LEU A 1 102 ? 9.599 -13.513 -8.316 1.00 94.44 102 LEU A N 1
ATOM 788 C CA . LEU A 1 102 ? 10.434 -12.951 -7.246 1.00 94.44 102 LEU A CA 1
ATOM 789 C C . LEU A 1 102 ? 10.150 -13.638 -5.905 1.00 94.44 102 LEU A C 1
ATOM 791 O O . LEU A 1 102 ? 11.077 -13.932 -5.152 1.00 94.44 102 LEU A O 1
ATOM 795 N N . LEU A 1 103 ? 8.878 -13.916 -5.614 1.00 89.38 103 LEU A N 1
ATOM 796 C CA . LEU A 1 103 ? 8.458 -14.599 -4.396 1.00 89.38 103 LEU A CA 1
ATOM 797 C C . LEU A 1 103 ? 8.934 -16.062 -4.351 1.00 89.38 103 LEU A C 1
ATOM 799 O O . LEU A 1 103 ? 9.282 -16.542 -3.266 1.00 89.38 103 LEU A O 1
ATOM 803 N N . ASP A 1 104 ? 8.967 -16.756 -5.489 1.00 90.81 104 ASP A N 1
ATOM 804 C CA . ASP A 1 104 ? 9.491 -18.124 -5.612 1.00 90.81 104 ASP A CA 1
ATOM 805 C C . ASP A 1 104 ? 11.015 -18.155 -5.432 1.00 90.81 104 ASP A C 1
ATOM 807 O O . ASP A 1 104 ? 11.541 -18.921 -4.624 1.00 90.81 104 ASP A O 1
ATOM 811 N N . LEU A 1 105 ? 11.740 -17.236 -6.079 1.00 93.62 105 LEU A N 1
ATOM 812 C CA . LEU A 1 105 ? 13.193 -17.095 -5.913 1.00 93.62 105 LEU A CA 1
ATOM 813 C C . LEU A 1 105 ? 13.603 -16.797 -4.461 1.00 93.62 105 LEU A C 1
ATOM 815 O O . LEU A 1 105 ? 14.727 -17.121 -4.054 1.00 93.62 105 LEU A O 1
ATOM 819 N N . ALA A 1 106 ? 12.692 -16.192 -3.693 1.00 91.31 106 ALA A N 1
ATOM 820 C CA . ALA A 1 106 ? 12.880 -15.811 -2.303 1.00 91.31 106 ALA A CA 1
ATOM 821 C C . ALA A 1 106 ? 12.469 -16.892 -1.284 1.00 91.31 106 ALA A C 1
ATOM 823 O O . ALA A 1 106 ? 12.576 -16.636 -0.085 1.00 91.31 106 ALA A O 1
ATOM 824 N N . GLU A 1 107 ? 11.997 -18.075 -1.703 1.00 84.25 107 GLU A N 1
ATOM 825 C CA . GLU A 1 10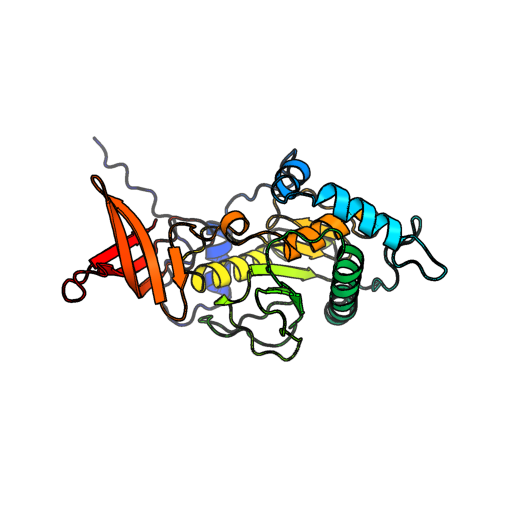7 ? 11.425 -19.096 -0.807 1.00 84.25 107 GLU A CA 1
ATOM 826 C C . GLU A 1 107 ? 12.353 -19.488 0.358 1.00 84.25 107 GLU A C 1
ATOM 828 O O . GLU A 1 107 ? 11.915 -19.496 1.508 1.00 84.25 107 GLU A O 1
ATOM 833 N N . GLY A 1 108 ? 13.651 -19.686 0.096 1.00 82.44 108 GLY A N 1
ATOM 834 C CA . GLY A 1 108 ? 14.661 -19.996 1.122 1.00 82.44 108 GLY A CA 1
ATOM 835 C C . GLY A 1 108 ? 15.034 -18.833 2.056 1.00 82.44 108 GLY A C 1
ATOM 836 O O . GLY A 1 108 ? 15.813 -19.019 2.986 1.00 82.44 108 GLY A O 1
ATOM 837 N N . HIS A 1 109 ? 14.493 -17.637 1.816 1.00 83.19 109 HIS A N 1
ATOM 838 C CA . HIS A 1 109 ? 14.763 -16.422 2.589 1.00 83.19 109 HIS A CA 1
ATOM 839 C C . HIS A 1 109 ? 13.516 -15.854 3.277 1.00 83.19 109 HIS A C 1
ATOM 841 O O . HIS A 1 109 ? 13.600 -14.795 3.904 1.00 83.19 109 HIS A O 1
ATOM 847 N N . ARG A 1 110 ? 12.353 -16.505 3.136 1.00 74.75 110 ARG A N 1
ATOM 848 C CA . ARG A 1 110 ? 11.096 -15.982 3.680 1.00 74.75 110 ARG A CA 1
ATOM 849 C C . ARG A 1 110 ? 11.182 -15.855 5.208 1.00 74.75 110 ARG A C 1
ATOM 851 O O . ARG A 1 110 ? 11.699 -16.763 5.864 1.00 74.75 110 ARG A O 1
ATOM 858 N N . PRO A 1 111 ? 10.647 -14.767 5.795 1.00 71.62 111 PRO A N 1
ATOM 859 C CA . PRO A 1 111 ? 10.480 -14.678 7.238 1.00 71.62 111 PRO A CA 1
ATOM 860 C C . PRO A 1 111 ? 9.696 -15.881 7.775 1.00 71.62 111 PRO A C 1
ATOM 862 O O . PRO A 1 111 ? 8.824 -16.417 7.096 1.00 71.62 111 PRO A O 1
ATOM 865 N N . VAL A 1 112 ? 9.950 -16.261 9.029 1.00 62.19 112 VAL A N 1
ATOM 866 C CA . VAL A 1 112 ? 9.237 -17.360 9.716 1.00 62.19 112 VAL A CA 1
ATOM 867 C C . VAL A 1 112 ? 7.719 -17.105 9.799 1.00 62.19 112 VAL A C 1
ATOM 869 O O . VAL A 1 112 ? 6.931 -18.033 9.986 1.00 62.19 112 VAL A O 1
ATOM 872 N N . SER A 1 113 ? 7.283 -15.849 9.650 1.00 63.34 113 SER A N 1
ATOM 873 C CA . SER A 1 113 ? 5.869 -15.491 9.670 1.00 63.34 113 SER A CA 1
ATOM 874 C C . SER A 1 113 ? 5.115 -16.123 8.492 1.00 63.34 113 SER A C 1
ATOM 876 O O . SER A 1 113 ? 5.540 -16.091 7.341 1.00 63.34 113 SER A O 1
ATOM 878 N N . ARG A 1 114 ? 3.926 -16.672 8.767 1.00 63.97 114 ARG A N 1
ATOM 879 C CA . ARG A 1 114 ? 3.030 -17.259 7.751 1.00 63.97 114 ARG A CA 1
ATOM 880 C C . ARG A 1 114 ? 2.315 -16.204 6.889 1.00 63.97 114 ARG A C 1
ATOM 882 O O . ARG A 1 114 ? 1.275 -16.505 6.308 1.00 63.97 114 ARG A O 1
ATOM 889 N N . ILE A 1 115 ? 2.827 -14.973 6.828 1.00 69.62 115 ILE A N 1
ATOM 890 C CA . ILE A 1 115 ? 2.204 -13.877 6.081 1.00 69.62 115 ILE A CA 1
ATOM 891 C C . ILE A 1 115 ? 2.268 -14.224 4.594 1.00 69.62 115 ILE A C 1
ATOM 893 O O . ILE A 1 115 ? 3.346 -14.376 4.023 1.00 69.62 115 ILE A O 1
ATOM 897 N N . ARG A 1 116 ? 1.100 -14.363 3.966 1.00 72.88 116 ARG A N 1
ATOM 898 C CA . ARG A 1 116 ? 0.983 -14.629 2.532 1.00 72.88 116 ARG A CA 1
ATOM 899 C C . ARG A 1 116 ? 0.253 -13.476 1.878 1.00 72.88 116 ARG A C 1
ATOM 901 O O . ARG A 1 116 ? -0.972 -13.411 1.900 1.00 72.88 116 ARG A O 1
ATOM 908 N N . ARG A 1 117 ? 1.034 -12.568 1.307 1.00 85.06 117 ARG A N 1
ATOM 909 C CA . ARG A 1 117 ? 0.522 -11.445 0.530 1.00 85.06 117 ARG A CA 1
ATOM 910 C C . ARG A 1 117 ? 0.708 -11.704 -0.946 1.00 85.06 117 ARG A C 1
ATOM 912 O O . ARG A 1 117 ? 1.656 -12.379 -1.344 1.00 85.06 117 ARG A O 1
ATOM 919 N N . ARG A 1 118 ? -0.187 -11.140 -1.743 1.00 81.94 118 ARG A N 1
ATOM 920 C CA . ARG A 1 118 ? -0.135 -11.199 -3.203 1.00 81.94 118 ARG A CA 1
ATOM 921 C C . ARG A 1 118 ? -0.368 -9.812 -3.791 1.00 81.94 118 ARG A C 1
ATOM 923 O O . ARG A 1 118 ? -1.094 -9.018 -3.178 1.00 81.94 118 ARG A O 1
ATOM 930 N N . PRO A 1 119 ? 0.237 -9.510 -4.951 1.00 84.81 119 PRO A N 1
ATOM 931 C CA . PRO A 1 119 ? -0.218 -8.393 -5.752 1.00 84.81 119 PRO A CA 1
ATOM 932 C C . PRO A 1 119 ? -1.641 -8.684 -6.248 1.00 84.81 119 PRO A C 1
ATOM 934 O O . PRO A 1 119 ? -1.977 -9.805 -6.621 1.00 84.81 119 PRO A O 1
ATOM 937 N N . LEU A 1 120 ? -2.470 -7.655 -6.271 1.00 82.62 120 LEU A N 1
ATOM 938 C CA . LEU A 1 120 ? -3.805 -7.661 -6.833 1.00 82.62 120 LEU A CA 1
ATOM 939 C C . LEU A 1 120 ? -3.850 -6.594 -7.922 1.00 82.62 120 LEU A C 1
ATOM 941 O O . LEU A 1 120 ? -3.621 -5.420 -7.640 1.00 82.62 120 LEU A O 1
ATOM 945 N N . ALA A 1 121 ? -4.140 -7.008 -9.151 1.00 77.31 121 ALA A N 1
ATOM 946 C CA . ALA A 1 121 ? -4.231 -6.143 -10.321 1.00 77.31 121 ALA A CA 1
ATOM 947 C C . ALA A 1 121 ? -5.685 -6.096 -10.814 1.00 77.31 121 ALA A C 1
ATOM 949 O O . ALA A 1 121 ? -6.164 -7.071 -11.390 1.00 77.31 121 ALA A O 1
ATOM 950 N N . GLN A 1 122 ? -6.394 -4.985 -10.580 1.00 71.94 122 GLN A N 1
ATOM 951 C CA . GLN A 1 122 ? -7.832 -4.862 -10.887 1.00 71.94 122 GLN A CA 1
ATOM 952 C C . GLN A 1 122 ? -8.198 -3.529 -11.558 1.00 71.94 122 GLN A C 1
ATOM 954 O O . GLN A 1 122 ? -9.008 -2.760 -11.040 1.00 71.94 122 GLN A O 1
ATOM 959 N N . PRO A 1 123 ? -7.671 -3.258 -12.764 1.00 61.78 123 PRO A N 1
ATOM 960 C CA . PRO A 1 123 ? -7.684 -1.922 -13.363 1.00 61.78 123 PRO A CA 1
ATOM 961 C C . PRO A 1 123 ? -9.078 -1.340 -13.650 1.00 61.78 123 PRO A C 1
ATOM 963 O O . PRO A 1 123 ? -9.233 -0.138 -13.881 1.00 61.78 123 PRO A O 1
ATOM 966 N N . HIS A 1 124 ? -10.134 -2.158 -13.653 1.00 63.22 124 HIS A N 1
ATOM 967 C CA . HIS A 1 124 ? -11.438 -1.746 -14.176 1.00 63.22 124 HIS A CA 1
ATOM 968 C C . HIS A 1 124 ? -12.639 -2.081 -13.287 1.00 63.22 124 HIS A C 1
ATOM 970 O O . HIS A 1 124 ? -13.762 -1.764 -13.679 1.00 63.22 124 HIS A O 1
ATOM 976 N N . GLN A 1 125 ? -12.426 -2.631 -12.090 1.00 68.56 125 GLN A N 1
ATOM 977 C CA . GLN A 1 125 ? -13.506 -2.959 -11.159 1.00 68.56 125 GLN A CA 1
ATOM 978 C C . GLN A 1 125 ? -13.490 -2.000 -9.958 1.00 68.56 125 GLN A C 1
ATOM 980 O O . GLN A 1 125 ? -12.449 -1.850 -9.318 1.00 68.56 125 GLN A O 1
ATOM 985 N N . PRO A 1 126 ? -14.606 -1.310 -9.652 1.00 72.50 126 PRO A N 1
ATOM 986 C CA . PRO A 1 126 ? -14.727 -0.574 -8.403 1.00 72.50 126 PRO A CA 1
ATOM 987 C C . PRO A 1 126 ? -14.562 -1.513 -7.207 1.00 72.50 126 PRO A C 1
ATOM 989 O O . PRO A 1 126 ? -15.173 -2.583 -7.158 1.00 72.50 126 PRO A O 1
ATOM 992 N N . LEU A 1 127 ? -13.752 -1.101 -6.236 1.00 74.69 127 LEU A N 1
ATOM 993 C CA . LEU A 1 127 ? -13.600 -1.835 -4.984 1.00 74.69 127 LEU A CA 1
ATOM 994 C C . LEU A 1 127 ? -14.787 -1.562 -4.056 1.00 74.69 127 LEU A C 1
ATOM 996 O O . LEU A 1 127 ? -15.244 -0.425 -3.921 1.00 74.69 127 LEU A O 1
ATOM 1000 N N . GLN A 1 128 ? -15.267 -2.602 -3.373 1.00 74.06 128 GLN A N 1
ATOM 1001 C CA . GLN A 1 128 ? -16.381 -2.473 -2.432 1.00 74.06 128 GLN A CA 1
ATOM 1002 C C . GLN A 1 128 ? -15.943 -1.812 -1.115 1.00 74.06 128 GLN A C 1
ATOM 1004 O O . GLN A 1 128 ? -14.823 -2.011 -0.638 1.00 74.06 128 GLN A O 1
ATOM 1009 N N . GLY A 1 129 ? -16.869 -1.094 -0.474 1.00 69.62 129 GLY A N 1
ATOM 1010 C CA . GLY A 1 129 ? -16.655 -0.470 0.837 1.00 69.62 129 GLY A CA 1
ATOM 1011 C C . GLY A 1 129 ? -16.253 1.005 0.797 1.00 69.62 129 GLY A C 1
ATOM 1012 O O . GLY A 1 129 ? -15.926 1.546 1.845 1.00 69.62 129 GLY A O 1
ATOM 1013 N N . SER A 1 130 ? -16.296 1.641 -0.378 1.00 70.94 130 SER A N 1
ATOM 1014 C CA . SER A 1 130 ? -16.237 3.100 -0.516 1.00 70.94 130 SER A CA 1
ATOM 1015 C C . SER A 1 130 ? -17.635 3.666 -0.757 1.00 70.94 130 SER A C 1
ATOM 1017 O O . SER A 1 130 ? -18.481 3.005 -1.363 1.00 70.94 130 SER A O 1
ATOM 1019 N N . THR A 1 131 ? -17.865 4.899 -0.309 1.00 68.06 131 THR A N 1
ATOM 1020 C CA . THR A 1 131 ? -19.083 5.672 -0.596 1.00 68.06 131 THR A CA 1
ATOM 1021 C C . THR A 1 131 ? -19.219 5.990 -2.091 1.00 68.06 131 THR A C 1
ATOM 1023 O O . THR A 1 131 ? -20.330 6.142 -2.593 1.00 68.06 131 THR A O 1
ATOM 1026 N N . ALA A 1 132 ? -18.101 6.072 -2.821 1.00 65.81 132 ALA A N 1
ATOM 1027 C CA . ALA A 1 132 ? -18.072 6.348 -4.254 1.00 65.81 132 ALA A CA 1
ATOM 1028 C C . ALA A 1 132 ? -17.370 5.224 -5.029 1.00 65.81 132 ALA A C 1
ATOM 1030 O O . ALA A 1 132 ? -16.458 4.578 -4.519 1.00 65.81 132 ALA A O 1
ATOM 1031 N N . ASP A 1 133 ? -17.716 5.042 -6.306 1.00 65.31 133 ASP A N 1
ATOM 1032 C CA . ASP A 1 133 ? -16.994 4.102 -7.166 1.00 65.31 133 ASP A CA 1
ATOM 1033 C C . ASP A 1 133 ? -15.541 4.565 -7.353 1.00 65.31 133 ASP A C 1
ATOM 1035 O O . ASP A 1 133 ? -15.248 5.610 -7.956 1.00 65.31 133 ASP A O 1
ATOM 1039 N N . ARG A 1 134 ? -14.607 3.781 -6.809 1.00 70.75 134 ARG A N 1
ATOM 1040 C CA . ARG A 1 134 ? -13.165 4.036 -6.862 1.00 70.75 134 ARG A CA 1
ATOM 1041 C C . ARG A 1 134 ? -12.451 2.809 -7.422 1.00 70.75 134 ARG A C 1
ATOM 1043 O O . ARG A 1 134 ? -12.642 1.696 -6.938 1.00 70.75 134 ARG A O 1
ATOM 1050 N N . LYS A 1 135 ? -11.638 3.035 -8.456 1.00 76.56 135 LYS A N 1
ATOM 1051 C CA . LYS A 1 135 ? -10.827 2.015 -9.135 1.00 76.56 135 LYS A CA 1
ATOM 1052 C C . LYS A 1 135 ? -9.382 2.133 -8.679 1.00 76.56 135 LYS A C 1
ATOM 1054 O O . LYS A 1 135 ? -8.878 3.252 -8.602 1.00 76.56 135 LYS A O 1
ATOM 1059 N N . LEU A 1 136 ? -8.748 0.997 -8.423 1.00 76.38 136 LEU A N 1
ATOM 1060 C CA . LEU A 1 136 ? -7.350 0.871 -8.029 1.00 76.38 136 LEU A CA 1
ATOM 1061 C C . LEU A 1 136 ? -6.637 -0.008 -9.056 1.00 76.38 136 LEU A C 1
ATOM 1063 O O . LEU A 1 136 ? -7.138 -1.077 -9.392 1.00 76.38 136 LEU A O 1
ATOM 1067 N N . TYR A 1 137 ? -5.477 0.420 -9.545 1.00 79.81 137 TYR A N 1
ATOM 1068 C CA . TYR A 1 137 ? -4.769 -0.340 -10.578 1.00 79.81 137 TYR A CA 1
ATOM 1069 C C . TYR A 1 137 ? -4.043 -1.552 -10.008 1.00 79.81 137 TYR A C 1
ATOM 1071 O O . TYR A 1 137 ? -4.192 -2.660 -10.525 1.00 79.81 137 TYR A O 1
ATOM 1079 N N . ILE A 1 138 ? -3.292 -1.346 -8.927 1.00 87.56 138 ILE A N 1
ATOM 1080 C CA . ILE A 1 138 ? -2.529 -2.393 -8.257 1.00 87.56 138 ILE A CA 1
ATOM 1081 C C . ILE A 1 138 ? -2.539 -2.194 -6.742 1.00 87.56 138 ILE A C 1
ATOM 1083 O O . ILE A 1 138 ? -2.529 -1.070 -6.244 1.00 87.56 138 ILE A O 1
ATOM 1087 N N . ALA A 1 139 ? -2.523 -3.292 -5.999 1.00 91.44 139 ALA A N 1
ATOM 1088 C CA . ALA A 1 139 ? -2.295 -3.286 -4.563 1.00 91.44 139 ALA A CA 1
ATOM 1089 C C . ALA A 1 139 ? -1.599 -4.555 -4.089 1.00 91.44 139 ALA A C 1
ATOM 1091 O O . ALA A 1 139 ? -1.550 -5.540 -4.810 1.00 91.44 139 ALA A O 1
ATOM 1092 N N . PHE A 1 140 ? -1.130 -4.551 -2.845 1.00 91.62 140 PHE A N 1
ATOM 1093 C CA . PHE A 1 140 ? -0.823 -5.779 -2.113 1.00 91.62 140 PHE A CA 1
ATOM 1094 C C . PHE A 1 140 ? -1.915 -6.041 -1.079 1.00 91.62 140 PHE A C 1
ATOM 1096 O O . PHE A 1 140 ? -2.323 -5.120 -0.365 1.00 91.62 140 PHE A O 1
ATOM 1103 N N . VAL A 1 141 ? -2.382 -7.287 -1.002 1.00 89.88 141 VAL A N 1
ATOM 1104 C CA . VAL A 1 141 ? -3.496 -7.709 -0.136 1.00 89.88 141 VAL A CA 1
ATOM 1105 C C . VAL A 1 141 ? -3.105 -8.880 0.760 1.00 89.88 141 VAL A C 1
ATOM 1107 O O . VAL A 1 141 ? -2.181 -9.629 0.439 1.00 89.88 141 VAL A O 1
ATOM 1110 N N . ASN A 1 142 ? -3.821 -9.048 1.876 1.00 81.56 142 ASN A N 1
ATOM 1111 C CA . ASN A 1 142 ? -3.675 -10.201 2.775 1.00 81.56 142 ASN A CA 1
ATOM 1112 C C . ASN A 1 142 ? -4.584 -11.370 2.359 1.00 81.56 142 ASN A C 1
ATOM 1114 O O . ASN A 1 142 ? -5.375 -11.864 3.159 1.00 81.56 142 ASN A O 1
ATOM 1118 N N . ASP A 1 143 ? -4.533 -11.758 1.088 1.00 75.62 143 ASP A N 1
ATOM 1119 C CA . ASP A 1 143 ? -5.294 -12.893 0.571 1.00 75.62 143 ASP A CA 1
ATOM 1120 C C . ASP A 1 143 ? -4.386 -13.739 -0.336 1.00 75.62 143 ASP A C 1
ATOM 1122 O O . ASP A 1 143 ? -4.010 -13.290 -1.424 1.00 75.62 143 ASP A O 1
ATOM 1126 N N . PRO A 1 144 ? -3.997 -14.954 0.097 1.00 66.75 144 PRO A N 1
ATOM 1127 C CA . PRO A 1 144 ? -3.135 -15.827 -0.691 1.00 66.75 144 PRO A CA 1
ATOM 1128 C C . PRO A 1 144 ? -3.797 -16.333 -1.976 1.00 66.75 144 PRO A C 1
ATOM 1130 O O . PRO A 1 144 ? -3.077 -16.781 -2.868 1.00 66.75 144 PRO A O 1
ATOM 1133 N N . ASN A 1 145 ? -5.129 -16.274 -2.055 1.00 67.88 145 ASN A N 1
ATOM 1134 C CA . ASN A 1 145 ? -5.940 -16.744 -3.174 1.00 67.88 145 ASN A CA 1
ATOM 1135 C C . ASN A 1 145 ? -6.489 -15.582 -4.020 1.00 67.88 145 ASN A C 1
ATOM 1137 O O . ASN A 1 145 ? -7.317 -15.805 -4.906 1.00 67.88 145 ASN A O 1
ATOM 1141 N N . ALA A 1 146 ? -6.058 -14.345 -3.752 1.00 71.25 146 ALA A N 1
ATOM 1142 C CA . ALA A 1 146 ? -6.457 -13.198 -4.550 1.00 71.25 146 ALA A CA 1
ATOM 1143 C C . ALA A 1 146 ? -6.005 -13.365 -6.006 1.00 71.25 146 ALA A C 1
ATOM 1145 O O . ALA A 1 146 ? -4.848 -13.664 -6.294 1.00 71.25 146 ALA A O 1
ATOM 1146 N N . SER A 1 147 ? -6.939 -13.133 -6.920 1.00 70.06 147 SER A N 1
ATOM 1147 C CA . SER A 1 147 ? -6.746 -13.157 -8.366 1.00 70.06 147 SER A CA 1
ATOM 1148 C C . SER A 1 147 ? -7.328 -11.883 -8.979 1.00 70.06 147 SER A C 1
ATOM 1150 O O . SER A 1 147 ? -8.061 -11.148 -8.312 1.00 70.06 147 SER A O 1
ATOM 1152 N N . ALA A 1 148 ? -7.046 -11.628 -10.258 1.00 66.94 148 ALA A N 1
ATOM 1153 C CA . ALA A 1 148 ? -7.595 -10.472 -10.972 1.00 66.94 148 ALA A CA 1
ATOM 1154 C C . ALA A 1 148 ? -9.139 -10.422 -10.953 1.00 66.94 148 ALA A C 1
ATOM 1156 O O . ALA A 1 148 ? -9.711 -9.334 -10.995 1.00 66.94 148 ALA A O 1
ATOM 1157 N N . ASP A 1 149 ? -9.809 -11.569 -10.805 1.00 68.50 149 ASP A N 1
ATOM 1158 C CA . ASP A 1 149 ? -11.273 -11.682 -10.780 1.00 68.50 149 ASP A CA 1
ATOM 1159 C C . ASP A 1 149 ? -11.871 -11.710 -9.359 1.00 68.50 149 ASP A C 1
ATOM 1161 O O . ASP A 1 149 ? -13.093 -11.721 -9.188 1.00 68.50 149 ASP A O 1
ATOM 1165 N N . SER A 1 150 ? -11.036 -11.721 -8.315 1.00 71.38 150 SER A N 1
ATOM 1166 C CA . SER A 1 150 ? -11.502 -11.789 -6.927 1.00 71.38 150 SER A CA 1
ATOM 1167 C C . SER A 1 150 ? -12.240 -10.509 -6.537 1.00 71.38 150 SER A C 1
ATOM 1169 O O . SER A 1 150 ? -11.694 -9.417 -6.638 1.00 71.38 150 SER A O 1
ATOM 1171 N N . LYS A 1 151 ? -13.465 -10.599 -6.007 1.00 74.88 151 LYS A N 1
ATOM 1172 C CA . LYS A 1 151 ? -14.137 -9.414 -5.446 1.00 74.88 151 LYS A CA 1
ATOM 1173 C C . LYS A 1 151 ? -13.329 -8.883 -4.260 1.00 74.88 151 LYS A C 1
ATOM 1175 O O . LYS A 1 151 ? -13.321 -9.508 -3.203 1.00 74.88 151 LYS A O 1
ATOM 1180 N N . CYS A 1 152 ? -12.673 -7.738 -4.433 1.00 77.06 152 CYS A N 1
ATOM 1181 C CA . CYS A 1 152 ? -11.844 -7.135 -3.399 1.00 77.06 152 CYS A CA 1
ATOM 1182 C C . CYS A 1 152 ? -12.540 -5.937 -2.735 1.00 77.06 152 CYS A C 1
ATOM 1184 O O . CYS A 1 152 ? -13.290 -5.175 -3.357 1.00 77.06 152 CYS A O 1
ATOM 1186 N N . ARG A 1 153 ? -12.301 -5.790 -1.432 1.00 84.50 153 ARG A N 1
ATOM 1187 C CA . ARG A 1 153 ? -12.794 -4.689 -0.601 1.00 84.50 153 ARG A CA 1
ATOM 1188 C C . ARG A 1 153 ? -11.638 -3.786 -0.195 1.00 84.50 153 ARG A C 1
ATOM 1190 O O . ARG A 1 153 ? -10.537 -4.271 0.052 1.00 84.50 153 ARG A O 1
ATOM 1197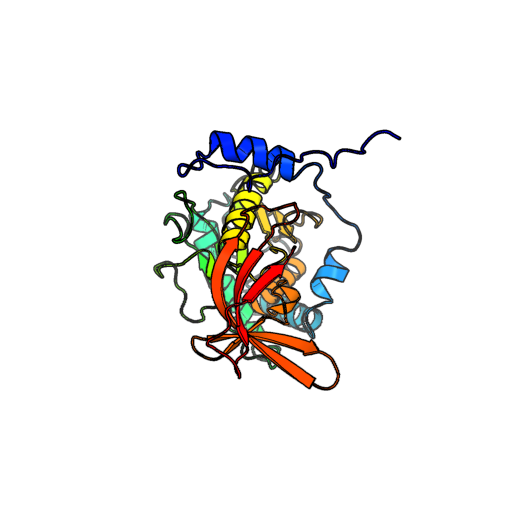 N N . TRP A 1 154 ? -11.908 -2.499 0.012 1.00 86.88 154 TRP A N 1
ATOM 1198 C CA . TRP A 1 154 ? -10.911 -1.557 0.546 1.00 86.88 154 TRP A CA 1
ATOM 1199 C C . TRP A 1 154 ? -10.284 -2.019 1.868 1.00 86.88 154 TRP A C 1
ATOM 1201 O O . TRP A 1 154 ? -9.095 -1.811 2.089 1.00 86.88 154 TRP A O 1
ATOM 1211 N N . SER A 1 155 ? -11.040 -2.738 2.704 1.00 86.69 155 SER A N 1
ATOM 1212 C CA . SER A 1 155 ? -10.541 -3.313 3.958 1.00 86.69 155 SER A CA 1
ATOM 1213 C C . SER A 1 155 ? -9.425 -4.349 3.760 1.00 86.69 155 SER A C 1
ATOM 1215 O O . SER A 1 155 ? -8.660 -4.587 4.688 1.00 86.69 155 SER A O 1
ATOM 1217 N N . GLN A 1 156 ? -9.293 -4.942 2.568 1.00 88.44 156 GLN A N 1
ATOM 1218 C CA . GLN A 1 156 ? -8.262 -5.936 2.238 1.00 88.44 156 GLN A CA 1
ATOM 1219 C C . GLN A 1 156 ? -7.004 -5.318 1.606 1.00 88.44 156 GLN A C 1
ATOM 1221 O O . GLN A 1 156 ? -5.976 -5.991 1.511 1.00 88.44 156 GLN A O 1
ATOM 1226 N N . ILE A 1 157 ? -7.066 -4.053 1.178 1.00 91.00 157 ILE A N 1
ATOM 1227 C CA . ILE A 1 157 ? -5.955 -3.353 0.530 1.00 91.00 157 ILE A CA 1
ATOM 1228 C C . ILE A 1 157 ? -4.931 -2.924 1.584 1.00 91.00 157 ILE A C 1
ATOM 1230 O O . ILE A 1 157 ? -5.221 -2.100 2.447 1.00 91.00 157 ILE A O 1
ATOM 1234 N N . LEU A 1 158 ? -3.713 -3.463 1.522 1.00 93.19 158 LEU A N 1
ATOM 1235 C CA . LEU A 1 158 ? -2.658 -3.141 2.488 1.00 93.19 158 LEU A CA 1
ATOM 1236 C C . LEU A 1 158 ? -1.728 -2.030 2.007 1.00 93.19 158 LEU A C 1
ATOM 1238 O O . LEU A 1 158 ? -1.296 -1.203 2.816 1.00 93.19 158 LEU A O 1
ATOM 1242 N N . ILE A 1 159 ? -1.383 -2.076 0.717 1.00 94.81 159 ILE A N 1
ATOM 1243 C CA . ILE A 1 159 ? -0.447 -1.167 0.050 1.00 94.81 159 ILE A CA 1
ATOM 1244 C C . ILE A 1 159 ? -1.020 -0.840 -1.334 1.00 94.81 159 ILE A C 1
ATOM 1246 O O . ILE A 1 159 ? -0.864 -1.661 -2.241 1.00 94.81 159 ILE A O 1
ATOM 1250 N N . PRO A 1 160 ? -1.711 0.298 -1.518 1.00 94.44 160 PRO A N 1
ATOM 1251 C CA . PRO A 1 160 ? -2.160 0.734 -2.835 1.00 94.44 160 PRO A CA 1
ATOM 1252 C C . PRO A 1 160 ? -0.990 1.236 -3.691 1.00 94.44 160 PRO A C 1
ATOM 1254 O O . PRO A 1 160 ? -0.050 1.859 -3.188 1.00 94.44 160 PRO A O 1
ATOM 1257 N N . GLY A 1 161 ? -1.072 0.998 -4.996 1.00 94.06 161 GLY A N 1
ATOM 1258 C CA . GLY A 1 161 ? -0.161 1.543 -5.992 1.00 94.06 161 GLY A CA 1
ATOM 1259 C C . GLY A 1 161 ? -0.906 2.281 -7.098 1.00 94.06 161 GLY A C 1
ATOM 1260 O O . GLY A 1 161 ? -1.955 1.833 -7.563 1.00 94.06 161 GLY A O 1
ATOM 1261 N N . GLU A 1 162 ? -0.343 3.407 -7.530 1.00 93.19 162 GLU A N 1
ATOM 1262 C CA . GLU A 1 162 ? -0.843 4.176 -8.671 1.00 93.19 162 GLU A CA 1
ATOM 1263 C C . GLU A 1 162 ? 0.064 3.993 -9.889 1.00 93.19 162 GLU A C 1
ATOM 1265 O O . GLU A 1 162 ? 1.283 4.160 -9.797 1.00 93.19 162 GLU A O 1
ATOM 1270 N N . LEU A 1 163 ? -0.540 3.681 -11.038 1.00 92.94 163 LEU A N 1
ATOM 1271 C CA . LEU A 1 163 ? 0.164 3.479 -12.302 1.00 92.94 163 LEU A CA 1
ATOM 1272 C C . LEU A 1 163 ? -0.152 4.608 -13.278 1.00 92.94 163 LEU A C 1
ATOM 1274 O O . LEU A 1 163 ? -1.313 4.945 -13.500 1.00 92.94 163 LEU A O 1
ATOM 1278 N N . LYS A 1 164 ? 0.879 5.153 -13.921 1.00 92.62 164 LYS A N 1
ATOM 1279 C CA . LYS A 1 164 ? 0.741 6.079 -15.050 1.00 92.62 164 LYS A CA 1
ATOM 1280 C C . LYS A 1 164 ? 1.699 5.667 -16.155 1.00 92.62 164 LYS A C 1
ATOM 1282 O O . LYS A 1 164 ? 2.840 5.318 -15.883 1.00 92.62 164 LYS A O 1
ATOM 1287 N N . SER A 1 165 ? 1.281 5.773 -17.410 1.00 93.31 165 SER A N 1
ATOM 1288 C CA . SER A 1 165 ? 2.162 5.455 -18.540 1.00 93.31 165 SER A CA 1
ATOM 1289 C C . SER A 1 165 ? 3.261 6.494 -18.759 1.00 93.31 165 SER A C 1
ATOM 1291 O O . SER A 1 165 ? 4.345 6.175 -19.232 1.00 93.31 165 SER A O 1
ATOM 1293 N N . ASN A 1 166 ? 3.005 7.755 -18.407 1.00 92.38 166 ASN A N 1
ATOM 1294 C CA . ASN A 1 166 ? 3.921 8.856 -18.657 1.00 92.38 166 ASN A CA 1
ATOM 1295 C C . ASN A 1 166 ? 4.711 9.249 -17.390 1.00 92.38 166 ASN A C 1
ATOM 1297 O O . ASN A 1 166 ? 4.094 9.638 -16.396 1.00 92.38 166 ASN A O 1
ATOM 1301 N N . PRO A 1 167 ? 6.058 9.286 -17.435 1.00 93.69 167 PRO A N 1
ATOM 1302 C CA . PRO A 1 167 ? 6.895 9.718 -16.308 1.00 93.69 167 PRO A CA 1
ATOM 1303 C C . PRO A 1 167 ? 6.520 11.087 -15.724 1.00 93.69 167 PRO A C 1
ATOM 1305 O O . PRO A 1 167 ? 6.465 11.267 -14.515 1.00 93.69 167 PRO A O 1
ATOM 1308 N N . SER A 1 168 ? 6.144 12.045 -16.579 1.00 93.19 168 SER A N 1
ATOM 1309 C CA . SER A 1 168 ? 5.699 13.394 -16.172 1.00 93.19 168 SER A CA 1
ATOM 1310 C C . SER A 1 168 ? 4.409 13.445 -15.333 1.00 93.19 168 SER A C 1
ATOM 1312 O O . SER A 1 168 ? 3.999 14.525 -14.890 1.00 93.19 168 SER A O 1
ATOM 1314 N N . ALA A 1 169 ? 3.709 12.318 -15.158 1.00 93.00 169 ALA A N 1
ATOM 1315 C CA . ALA A 1 169 ? 2.558 12.232 -14.266 1.00 93.00 169 ALA A CA 1
ATOM 1316 C C . ALA A 1 169 ? 2.925 12.021 -12.796 1.00 93.00 169 ALA A C 1
ATOM 1318 O O . ALA A 1 169 ? 2.046 12.146 -11.941 1.00 93.00 169 ALA A O 1
ATOM 1319 N N . ASP A 1 170 ? 4.198 11.790 -12.506 1.00 91.44 170 ASP A N 1
ATOM 1320 C CA . ASP A 1 170 ? 4.738 11.772 -11.159 1.00 91.44 170 ASP A CA 1
ATOM 1321 C C . ASP A 1 170 ? 4.828 13.194 -10.578 1.00 91.44 170 ASP A C 1
ATOM 1323 O O . ASP A 1 170 ? 5.873 13.842 -10.553 1.00 91.44 170 ASP A O 1
ATOM 1327 N N . LYS A 1 171 ? 3.669 13.728 -10.192 1.00 89.88 171 LYS A N 1
ATOM 1328 C CA . LYS A 1 171 ? 3.517 15.062 -9.612 1.00 89.88 171 LYS A CA 1
ATOM 1329 C C . LYS A 1 171 ? 2.250 15.168 -8.777 1.00 89.88 171 LYS A C 1
ATOM 1331 O O . LYS A 1 171 ? 1.289 14.423 -8.991 1.00 89.88 171 LYS A O 1
ATOM 1336 N N . ALA A 1 172 ? 2.219 16.185 -7.916 1.00 85.75 172 ALA A N 1
ATOM 1337 C CA . ALA A 1 172 ? 1.132 16.460 -6.976 1.00 85.75 172 ALA A CA 1
ATOM 1338 C C . ALA A 1 172 ? -0.264 16.414 -7.613 1.00 85.75 172 ALA A C 1
ATOM 1340 O O . ALA A 1 172 ? -1.154 15.745 -7.108 1.00 85.75 172 ALA A O 1
ATOM 1341 N N . SER A 1 173 ? -0.453 17.062 -8.766 1.00 84.19 173 SER A N 1
ATOM 1342 C CA . SER A 1 173 ? -1.760 17.160 -9.433 1.00 84.19 173 SER A CA 1
ATOM 1343 C C . SER A 1 173 ? -2.198 15.912 -10.210 1.00 84.19 173 SER A C 1
ATOM 1345 O O . SER A 1 173 ? -3.252 15.941 -10.846 1.00 84.19 173 SER A O 1
ATOM 1347 N N . LYS A 1 174 ? -1.394 14.841 -10.215 1.00 88.06 174 LYS A N 1
ATOM 1348 C CA . LYS A 1 174 ? -1.669 13.599 -10.950 1.00 88.06 174 LYS A CA 1
ATOM 1349 C C . LYS A 1 174 ? -1.498 12.377 -10.045 1.00 88.06 174 LYS A C 1
ATOM 1351 O O . LYS A 1 174 ? -2.354 12.158 -9.195 1.00 88.06 174 LYS A O 1
ATOM 1356 N N . ALA A 1 175 ? -0.423 11.601 -10.214 1.00 90.25 175 ALA A N 1
ATOM 1357 C CA . ALA A 1 175 ? -0.268 10.303 -9.555 1.00 90.25 175 ALA A CA 1
ATOM 1358 C C . ALA A 1 175 ? -0.350 10.396 -8.025 1.00 90.25 175 ALA A C 1
ATOM 1360 O O . ALA A 1 175 ? -0.895 9.508 -7.379 1.00 90.25 175 ALA A O 1
ATOM 1361 N N . TRP A 1 176 ? 0.145 11.489 -7.440 1.00 91.06 176 TRP A N 1
ATOM 1362 C CA . TRP A 1 176 ? 0.158 11.652 -5.986 1.00 91.06 176 TRP A CA 1
ATOM 1363 C C . TRP A 1 176 ? -1.254 11.854 -5.442 1.00 91.06 176 TRP A C 1
ATOM 1365 O O . TRP A 1 176 ? -1.641 11.189 -4.489 1.00 91.06 176 TRP A O 1
ATOM 1375 N N . LEU A 1 177 ? -2.052 12.711 -6.086 1.00 89.00 177 LEU A N 1
ATOM 1376 C CA . LEU A 1 177 ? -3.444 12.933 -5.705 1.00 89.00 177 LEU A CA 1
ATOM 1377 C C . LEU A 1 177 ? -4.301 11.677 -5.917 1.00 89.00 177 LEU A C 1
ATOM 1379 O O . LEU A 1 177 ? -5.159 11.386 -5.087 1.00 89.00 177 LEU A O 1
ATOM 1383 N N . ASP A 1 178 ? -4.065 10.925 -6.996 1.00 90.19 178 ASP A N 1
ATOM 1384 C CA . ASP A 1 178 ? -4.718 9.628 -7.216 1.00 90.19 178 ASP A CA 1
ATOM 1385 C C . ASP A 1 178 ? -4.384 8.635 -6.090 1.00 90.19 178 ASP A C 1
ATOM 1387 O O . ASP A 1 178 ? -5.295 8.075 -5.477 1.00 90.19 178 ASP A O 1
ATOM 1391 N N . LEU A 1 179 ? -3.106 8.503 -5.725 1.00 91.81 179 LEU A N 1
ATOM 1392 C CA . LEU A 1 179 ? -2.681 7.641 -4.623 1.00 91.81 179 LEU A CA 1
ATOM 1393 C C . LEU A 1 179 ? -3.263 8.080 -3.270 1.00 91.81 179 LEU A C 1
ATOM 1395 O O . LEU A 1 179 ? -3.680 7.238 -2.474 1.00 91.81 179 LEU A O 1
ATOM 1399 N N . SER A 1 180 ? -3.347 9.386 -3.010 1.00 90.31 180 SER A N 1
ATOM 1400 C CA . SER A 1 180 ? -3.948 9.918 -1.783 1.00 90.31 180 SER A CA 1
ATOM 1401 C C . SER A 1 180 ? -5.439 9.604 -1.671 1.00 90.31 180 SER A C 1
ATOM 1403 O O . SER A 1 180 ? -5.922 9.351 -0.568 1.00 90.31 180 SER A O 1
ATOM 1405 N N . ARG A 1 181 ? -6.174 9.543 -2.793 1.00 89.06 181 ARG A N 1
ATOM 1406 C CA . ARG A 1 181 ? -7.566 9.061 -2.782 1.00 89.06 181 ARG A CA 1
ATOM 1407 C C . ARG A 1 181 ? -7.623 7.620 -2.295 1.00 89.06 181 ARG A C 1
ATOM 1409 O O . ARG A 1 181 ? -8.445 7.305 -1.446 1.00 89.06 181 ARG A O 1
ATOM 1416 N N . TYR A 1 182 ? -6.729 6.761 -2.777 1.00 90.81 182 TYR A N 1
ATOM 1417 C CA . TYR A 1 182 ? -6.679 5.366 -2.336 1.00 90.81 182 TYR A CA 1
ATOM 1418 C C . TYR A 1 182 ? -6.316 5.248 -0.861 1.00 90.81 182 TYR A C 1
ATOM 1420 O O . TYR A 1 182 ? -6.951 4.489 -0.137 1.00 90.81 182 TYR A O 1
ATOM 1428 N N . ALA A 1 183 ? -5.343 6.034 -0.396 1.00 91.62 183 ALA A N 1
ATOM 1429 C CA . ALA A 1 183 ? -4.979 6.075 1.014 1.00 91.62 183 ALA A CA 1
ATOM 1430 C C . ALA A 1 183 ? -6.174 6.450 1.903 1.00 91.62 183 ALA A C 1
ATOM 1432 O O . ALA A 1 183 ? -6.389 5.807 2.929 1.00 91.62 183 ALA A O 1
ATOM 1433 N N . ARG A 1 184 ? -6.990 7.427 1.482 1.00 90.81 184 ARG A N 1
ATOM 1434 C CA . ARG A 1 184 ? -8.220 7.809 2.188 1.00 90.81 184 ARG A CA 1
ATOM 1435 C C . ARG A 1 184 ? -9.196 6.639 2.309 1.00 90.81 184 ARG A C 1
ATOM 1437 O O . ARG A 1 184 ? -9.677 6.376 3.407 1.00 90.81 184 ARG A O 1
ATOM 1444 N N . GLU A 1 185 ? -9.473 5.934 1.213 1.00 90.25 185 GLU A N 1
ATOM 1445 C CA . GLU A 1 185 ? -10.409 4.799 1.221 1.00 90.25 185 GLU A CA 1
ATOM 1446 C C . GLU A 1 185 ? -9.894 3.631 2.076 1.00 90.25 185 GLU A C 1
ATOM 1448 O O . GLU A 1 185 ? -10.655 3.025 2.829 1.00 90.25 185 GLU A O 1
ATOM 1453 N N . VAL A 1 186 ? -8.586 3.352 2.032 1.00 91.81 186 VAL A N 1
ATOM 1454 C CA . VAL A 1 186 ? -7.955 2.349 2.903 1.00 91.81 186 VAL A CA 1
ATOM 1455 C C . VAL A 1 186 ? -8.103 2.738 4.375 1.00 91.81 186 VAL A C 1
ATOM 1457 O O . VAL A 1 186 ? -8.536 1.915 5.178 1.00 91.81 186 VAL A O 1
ATOM 1460 N N . LEU A 1 187 ? -7.801 3.989 4.742 1.00 91.62 187 LEU A N 1
ATOM 1461 C CA . LEU A 1 187 ? -7.944 4.472 6.122 1.00 91.62 187 LEU A CA 1
ATOM 1462 C C . LEU A 1 187 ? -9.400 4.466 6.590 1.00 91.62 187 LEU A C 1
ATOM 1464 O O . LEU A 1 187 ? -9.659 4.164 7.754 1.00 91.62 187 LEU A O 1
ATOM 1468 N N . ALA A 1 188 ? -10.345 4.775 5.703 1.00 89.69 188 ALA A N 1
ATOM 1469 C CA . ALA A 1 188 ? -11.772 4.710 5.994 1.00 89.69 188 ALA A CA 1
ATOM 1470 C C . ALA A 1 188 ? -12.233 3.271 6.277 1.00 89.69 188 ALA A C 1
ATOM 1472 O O . ALA A 1 188 ? -13.021 3.047 7.195 1.00 89.69 188 ALA A O 1
ATOM 1473 N N . ALA A 1 189 ? -11.722 2.300 5.516 1.00 90.12 189 ALA A N 1
ATOM 1474 C CA . ALA A 1 189 ? -12.105 0.895 5.621 1.00 90.12 189 ALA A CA 1
ATOM 1475 C C . ALA A 1 189 ? -11.335 0.105 6.695 1.00 90.12 189 ALA A C 1
ATOM 1477 O O . ALA A 1 189 ? -11.780 -0.972 7.091 1.00 90.12 189 ALA A O 1
ATOM 1478 N N . GLN A 1 190 ? -10.182 0.606 7.145 1.00 92.00 190 GLN A N 1
ATOM 1479 C CA . GLN A 1 190 ? -9.330 -0.021 8.157 1.00 92.00 190 GLN A CA 1
ATOM 1480 C C . GLN A 1 190 ? -9.251 0.881 9.391 1.00 92.00 190 GLN A C 1
ATOM 1482 O O . GLN A 1 190 ? -8.401 1.761 9.518 1.00 92.00 190 GLN A O 1
ATOM 1487 N N . ASP A 1 191 ? -10.171 0.658 10.316 1.00 91.81 191 ASP A N 1
ATOM 1488 C CA . ASP A 1 191 ? -10.394 1.481 11.503 1.00 91.81 191 ASP A CA 1
ATOM 1489 C C . ASP A 1 191 ? -9.279 1.380 12.559 1.00 91.81 191 ASP A C 1
ATOM 1491 O O . ASP A 1 191 ? -9.103 2.315 13.334 1.00 91.81 191 ASP A O 1
ATOM 1495 N N . SER A 1 192 ? -8.492 0.300 12.547 1.00 91.88 192 SER A N 1
ATOM 1496 C CA . SER A 1 192 ? -7.274 0.123 13.352 1.00 91.88 192 SER A CA 1
ATOM 1497 C C . SER A 1 192 ? -5.992 0.599 12.652 1.00 91.88 192 SER A C 1
ATOM 1499 O O . SER A 1 192 ? -4.891 0.397 13.165 1.00 91.88 192 SER A O 1
ATOM 1501 N N . ARG A 1 193 ? -6.098 1.204 11.460 1.00 92.06 193 ARG A N 1
ATOM 1502 C CA . ARG A 1 193 ? -4.954 1.637 10.648 1.00 92.06 193 ARG A CA 1
ATOM 1503 C C . ARG A 1 193 ? -4.620 3.110 10.883 1.00 92.06 193 ARG A C 1
ATOM 1505 O O . ARG A 1 193 ? -5.474 3.984 10.723 1.00 92.06 193 ARG A O 1
ATOM 1512 N N . ARG A 1 194 ? -3.349 3.389 11.188 1.00 89.00 194 ARG A N 1
ATOM 1513 C CA . ARG A 1 194 ? -2.833 4.745 11.467 1.00 89.00 194 ARG A CA 1
ATOM 1514 C C . ARG A 1 194 ? -2.141 5.417 10.281 1.00 89.00 194 ARG A C 1
ATOM 1516 O O . ARG A 1 194 ? -2.027 6.634 10.246 1.00 89.00 194 ARG A O 1
ATOM 1523 N N . PHE A 1 195 ? -1.654 4.640 9.319 1.00 87.94 195 PHE A N 1
ATOM 1524 C CA . PHE A 1 195 ? -0.945 5.149 8.143 1.00 87.94 195 PHE A CA 1
ATOM 1525 C C . PHE A 1 195 ? -1.048 4.157 6.984 1.00 87.94 195 PHE A C 1
ATOM 1527 O O . PHE A 1 195 ? -1.124 2.944 7.199 1.00 87.94 195 PHE A O 1
ATOM 1534 N N . VAL A 1 196 ? -0.997 4.670 5.753 1.00 91.06 196 VAL A N 1
ATOM 1535 C CA . VAL A 1 196 ? -1.023 3.858 4.533 1.00 91.06 196 VAL A CA 1
ATOM 1536 C C . VAL A 1 196 ? 0.276 4.030 3.768 1.00 91.06 196 VAL A C 1
ATOM 1538 O O . VAL A 1 196 ? 0.596 5.099 3.256 1.00 91.06 196 VAL A O 1
ATOM 1541 N N . LEU A 1 197 ? 1.012 2.929 3.662 1.00 92.75 197 LEU A N 1
ATOM 1542 C CA . LEU A 1 197 ? 2.118 2.816 2.731 1.00 92.75 197 LEU A CA 1
ATOM 1543 C C . LEU A 1 197 ? 1.550 2.669 1.320 1.00 92.75 197 LEU A C 1
ATOM 1545 O O . LEU A 1 197 ? 0.774 1.755 1.084 1.00 92.75 197 LEU A O 1
ATOM 1549 N N . GLY A 1 198 ? 1.978 3.515 0.388 1.00 94.44 198 GLY A N 1
ATOM 1550 C CA . GLY A 1 198 ? 1.678 3.361 -1.034 1.00 94.44 198 GLY A CA 1
ATOM 1551 C C . GLY A 1 198 ? 2.911 3.539 -1.912 1.00 94.44 198 GLY A C 1
ATOM 1552 O O . GLY A 1 198 ? 4.003 3.844 -1.417 1.00 94.44 198 GLY A O 1
ATOM 1553 N N . PHE A 1 199 ? 2.730 3.364 -3.215 1.00 95.62 199 PHE A N 1
ATOM 1554 C CA . PHE A 1 199 ? 3.759 3.633 -4.215 1.00 95.62 199 PHE A CA 1
ATOM 1555 C C . PHE A 1 199 ? 3.160 4.200 -5.501 1.00 95.62 199 PHE A C 1
ATOM 1557 O O . PHE A 1 199 ? 1.969 4.053 -5.773 1.00 95.62 199 PHE A O 1
ATOM 1564 N N . THR A 1 200 ? 4.001 4.833 -6.310 1.00 95.38 200 THR A N 1
ATOM 1565 C CA . THR A 1 200 ? 3.653 5.213 -7.683 1.00 95.38 200 THR A CA 1
ATOM 1566 C C . THR A 1 200 ? 4.632 4.568 -8.651 1.00 95.38 200 THR A C 1
ATOM 1568 O O . THR A 1 200 ? 5.796 4.368 -8.303 1.00 95.38 200 THR A O 1
ATOM 1571 N N . LEU A 1 201 ? 4.162 4.241 -9.852 1.00 95.31 201 LEU A N 1
ATOM 1572 C CA . LEU A 1 201 ? 4.986 3.821 -10.982 1.00 95.31 201 LEU A CA 1
ATOM 1573 C C . LEU A 1 201 ? 4.519 4.590 -12.225 1.00 95.31 201 LEU A C 1
ATOM 1575 O O . LEU A 1 201 ? 3.448 4.325 -12.773 1.00 95.31 201 LEU A O 1
ATOM 1579 N N . CYS A 1 202 ? 5.296 5.601 -12.613 1.00 95.38 202 CYS A N 1
ATOM 1580 C CA . CYS A 1 202 ? 5.008 6.506 -13.723 1.00 95.38 202 CYS A CA 1
ATOM 1581 C C . CYS A 1 202 ? 6.025 6.281 -14.847 1.00 95.38 202 CYS A C 1
ATOM 1583 O O . CYS A 1 202 ? 7.191 6.659 -14.725 1.00 95.38 202 CYS A O 1
ATOM 1585 N N . GLY A 1 203 ? 5.610 5.655 -15.947 1.00 95.88 203 GLY A N 1
ATOM 1586 C CA . GLY A 1 203 ? 6.561 5.020 -16.855 1.00 95.88 203 GLY A CA 1
ATOM 1587 C C . GLY A 1 203 ? 7.344 3.947 -16.095 1.00 95.88 203 GLY A C 1
ATOM 1588 O O . GLY A 1 203 ? 6.748 3.173 -15.351 1.00 95.88 203 GLY A O 1
ATOM 1589 N N . SER A 1 204 ? 8.671 3.926 -16.228 1.00 96.44 204 SER A N 1
ATOM 1590 C CA . SER A 1 204 ? 9.546 3.050 -15.431 1.00 96.44 204 SER A CA 1
ATOM 1591 C C . SER A 1 204 ? 9.954 3.646 -14.081 1.00 96.44 204 SER A C 1
ATOM 1593 O O . SER A 1 204 ? 10.726 3.040 -13.340 1.00 96.44 204 SER A O 1
ATOM 1595 N N . LEU A 1 205 ? 9.473 4.846 -13.751 1.00 97.06 205 LEU A N 1
ATOM 1596 C CA . LEU A 1 205 ? 9.942 5.567 -12.584 1.00 97.06 205 LEU A CA 1
ATOM 1597 C C . LEU A 1 205 ? 9.058 5.301 -11.365 1.00 97.06 205 LEU A C 1
ATOM 1599 O O . LEU A 1 205 ? 7.863 5.601 -11.380 1.00 97.06 205 LEU A O 1
ATOM 1603 N N . MET A 1 206 ? 9.654 4.783 -10.295 1.00 96.69 206 MET A N 1
ATOM 1604 C CA . MET A 1 206 ? 8.957 4.379 -9.077 1.00 96.69 206 MET A CA 1
ATOM 1605 C C . MET A 1 206 ? 9.253 5.319 -7.902 1.00 96.69 206 MET A C 1
ATOM 1607 O O . MET A 1 206 ? 10.382 5.781 -7.733 1.00 96.69 206 MET A O 1
ATOM 1611 N N . ARG A 1 207 ? 8.245 5.564 -7.053 1.00 95.31 207 ARG A N 1
ATOM 1612 C CA . ARG A 1 207 ? 8.402 6.162 -5.711 1.00 95.31 207 ARG A CA 1
ATOM 1613 C C . ARG A 1 207 ? 7.714 5.316 -4.649 1.00 95.31 207 ARG A C 1
ATOM 1615 O O . ARG A 1 207 ? 6.668 4.727 -4.907 1.00 95.31 207 ARG A O 1
ATOM 1622 N N . LEU A 1 208 ? 8.275 5.300 -3.444 1.00 93.56 208 LEU A N 1
ATOM 1623 C CA . LEU A 1 208 ? 7.810 4.544 -2.280 1.00 93.56 208 LEU A CA 1
ATOM 1624 C C . LEU A 1 208 ? 7.389 5.485 -1.141 1.00 93.56 208 LEU A C 1
ATOM 1626 O O . LEU A 1 208 ? 7.837 6.629 -1.054 1.00 93.56 208 LEU A O 1
ATOM 1630 N N . GLY A 1 209 ? 6.562 4.980 -0.220 1.00 79.25 209 GLY A N 1
ATOM 1631 C CA . GLY A 1 209 ? 6.130 5.747 0.955 1.00 79.25 209 GLY A CA 1
ATOM 1632 C C . GLY A 1 209 ? 5.094 6.813 0.611 1.00 79.25 209 GLY A C 1
ATOM 1633 O O . GLY A 1 209 ? 5.155 7.922 1.133 1.00 79.25 209 GLY A O 1
ATOM 1634 N N . GLY A 1 210 ? 4.202 6.508 -0.333 1.00 71.81 210 GLY A N 1
ATOM 1635 C CA . GLY A 1 210 ? 3.389 7.511 -1.009 1.00 71.81 210 GLY A CA 1
ATOM 1636 C C . GLY A 1 210 ? 4.239 8.225 -2.053 1.00 71.81 210 GLY A C 1
ATOM 1637 O O . GLY A 1 210 ? 4.198 7.881 -3.231 1.00 71.81 210 GLY A O 1
ATOM 1638 N N . ILE A 1 211 ? 5.045 9.178 -1.584 1.00 77.44 211 ILE A N 1
ATOM 1639 C CA . ILE A 1 211 ? 5.923 10.048 -2.390 1.00 77.44 211 ILE A CA 1
ATOM 1640 C C . ILE A 1 211 ? 7.193 10.485 -1.646 1.00 77.44 211 ILE A C 1
ATOM 1642 O O . ILE A 1 211 ? 7.942 11.326 -2.137 1.00 77.44 211 ILE A O 1
ATOM 1646 N N . ALA A 1 212 ? 7.420 9.938 -0.449 1.00 84.88 212 ALA A N 1
ATOM 1647 C CA . ALA A 1 212 ? 8.493 10.372 0.436 1.00 84.88 212 ALA A CA 1
ATOM 1648 C C . ALA A 1 212 ? 9.884 9.974 -0.077 1.00 84.88 212 ALA A C 1
ATOM 1650 O O . ALA A 1 212 ? 10.860 10.660 0.222 1.00 84.88 212 ALA A O 1
ATOM 1651 N N . SER A 1 213 ? 9.996 8.893 -0.853 1.00 93.81 213 SER A N 1
ATOM 1652 C CA . SER A 1 213 ? 11.274 8.496 -1.438 1.00 93.81 213 SER A CA 1
ATOM 1653 C C . SER A 1 213 ? 11.713 9.428 -2.570 1.00 93.81 213 SER A C 1
ATOM 1655 O O . SER A 1 213 ? 10.905 10.077 -3.244 1.00 93.81 213 SER A O 1
ATOM 1657 N N . GLU A 1 214 ? 13.014 9.423 -2.854 1.00 93.81 214 GLU A N 1
ATOM 1658 C CA . GLU A 1 214 ? 13.476 9.807 -4.186 1.00 93.81 214 GLU A CA 1
ATOM 1659 C C . GLU A 1 214 ? 12.896 8.845 -5.227 1.00 93.81 214 GLU A C 1
ATOM 1661 O O . GLU A 1 214 ? 12.494 7.718 -4.917 1.00 93.81 214 GLU A O 1
ATOM 1666 N N . GLN A 1 215 ? 12.803 9.315 -6.463 1.00 94.50 215 GLN A N 1
ATOM 1667 C CA . GLN A 1 215 ? 12.379 8.474 -7.569 1.00 94.50 215 GLN A CA 1
ATOM 1668 C C . GLN A 1 215 ? 13.566 7.711 -8.120 1.00 94.50 215 GLN A C 1
ATOM 1670 O O . GLN A 1 215 ? 14.650 8.269 -8.263 1.00 94.50 215 GLN A O 1
ATOM 1675 N N . PHE A 1 216 ? 13.321 6.463 -8.491 1.00 96.69 216 PHE A N 1
ATOM 1676 C CA . PHE A 1 216 ? 14.300 5.626 -9.160 1.00 96.69 216 PHE A CA 1
ATOM 1677 C C . PHE A 1 216 ? 13.678 4.969 -10.388 1.00 96.69 216 PHE A C 1
ATOM 1679 O O . PHE A 1 216 ? 12.468 4.757 -10.459 1.00 96.69 216 PHE A O 1
ATOM 1686 N N . ASP A 1 217 ? 14.513 4.680 -11.378 1.00 97.62 217 ASP A N 1
ATOM 1687 C CA . ASP A 1 217 ? 14.113 3.972 -12.590 1.00 97.62 217 ASP A CA 1
ATOM 1688 C C . ASP A 1 217 ? 14.281 2.472 -12.359 1.00 97.62 217 ASP A C 1
ATOM 1690 O O . ASP A 1 217 ? 15.403 2.004 -12.167 1.00 97.62 217 ASP A O 1
ATOM 1694 N N . ILE A 1 218 ? 13.187 1.709 -12.385 1.00 98.00 218 ILE A N 1
ATOM 1695 C CA . ILE A 1 218 ? 13.223 0.273 -12.072 1.00 98.00 218 ILE A CA 1
ATOM 1696 C C . ILE A 1 218 ? 14.074 -0.525 -13.068 1.00 98.00 218 ILE A C 1
ATOM 1698 O O . ILE A 1 218 ? 14.561 -1.599 -12.725 1.00 98.00 218 ILE A O 1
ATOM 1702 N N . ASN A 1 219 ? 14.255 -0.007 -14.289 1.00 97.50 219 ASN A N 1
ATOM 1703 C CA . ASN A 1 219 ? 15.073 -0.632 -15.330 1.00 97.50 219 ASN A CA 1
ATOM 1704 C C . ASN A 1 219 ? 16.568 -0.326 -15.173 1.00 97.50 219 ASN A C 1
ATOM 1706 O O . ASN A 1 219 ? 17.384 -0.943 -15.849 1.00 97.50 219 ASN A O 1
ATOM 1710 N N . LYS A 1 220 ? 16.928 0.619 -14.298 1.00 97.81 220 LYS A N 1
ATOM 1711 C CA . LYS A 1 220 ? 18.321 0.940 -13.953 1.00 97.81 220 LYS A CA 1
ATOM 1712 C C . LYS A 1 220 ? 18.684 0.427 -12.565 1.00 97.81 220 LYS A C 1
ATOM 1714 O O . LYS A 1 220 ? 19.793 -0.060 -12.370 1.00 97.81 220 LYS A O 1
ATOM 1719 N N . ASP A 1 221 ? 17.746 0.514 -11.624 1.00 97.94 221 ASP A N 1
ATOM 1720 C CA . ASP A 1 221 ? 17.893 0.046 -10.249 1.00 97.94 221 ASP A CA 1
ATOM 1721 C C . ASP A 1 221 ? 16.947 -1.131 -9.958 1.00 97.94 221 ASP A C 1
ATOM 1723 O O . ASP A 1 221 ? 15.958 -1.048 -9.219 1.00 97.94 221 ASP A O 1
ATOM 1727 N N . GLY A 1 222 ? 17.258 -2.266 -10.589 1.00 97.75 222 GLY A N 1
ATOM 1728 C CA . GLY A 1 222 ? 16.508 -3.504 -10.395 1.00 97.75 222 GLY A CA 1
ATOM 1729 C C . GLY A 1 222 ? 16.589 -4.043 -8.962 1.00 97.75 222 GLY A C 1
ATOM 1730 O O . GLY A 1 222 ? 15.605 -4.588 -8.462 1.00 97.75 222 GLY A O 1
ATOM 1731 N N . LEU A 1 223 ? 17.708 -3.844 -8.256 1.00 98.06 223 LEU A N 1
ATOM 1732 C CA . LEU A 1 223 ? 17.856 -4.287 -6.866 1.00 98.06 223 LEU A CA 1
ATOM 1733 C C . LEU A 1 223 ? 16.886 -3.545 -5.943 1.00 98.06 223 LEU A C 1
ATOM 1735 O O . LEU A 1 223 ? 16.252 -4.157 -5.076 1.00 98.06 223 LEU A O 1
ATOM 1739 N N . GLN A 1 224 ? 16.742 -2.234 -6.125 1.00 97.75 224 GLN A N 1
ATOM 1740 C CA . GLN A 1 224 ? 15.799 -1.439 -5.353 1.00 97.75 224 GLN A CA 1
ATOM 1741 C C . GLN A 1 224 ? 14.348 -1.811 -5.668 1.00 97.75 224 GLN A C 1
ATOM 1743 O O . GLN A 1 224 ? 13.534 -1.908 -4.744 1.00 97.75 224 GLN A O 1
ATOM 1748 N N . PHE A 1 225 ? 14.032 -2.112 -6.933 1.00 98.12 225 PHE A N 1
ATOM 1749 C CA . PHE A 1 225 ? 12.722 -2.641 -7.316 1.00 98.12 225 PHE A CA 1
ATOM 1750 C C . PHE A 1 225 ? 12.419 -3.985 -6.631 1.00 98.12 225 PHE A C 1
ATOM 1752 O O . PHE A 1 225 ? 11.377 -4.120 -5.986 1.00 98.12 225 PHE A O 1
ATOM 1759 N N . VAL A 1 226 ? 13.346 -4.951 -6.677 1.00 97.94 226 VAL A N 1
ATOM 1760 C CA . VAL A 1 226 ? 13.208 -6.242 -5.971 1.00 97.94 226 VAL A CA 1
ATOM 1761 C C . VAL A 1 226 ? 13.037 -6.024 -4.468 1.00 97.94 226 VAL A C 1
ATOM 1763 O O . VAL A 1 226 ? 12.144 -6.610 -3.855 1.00 97.94 226 VAL A O 1
ATOM 1766 N N . SER A 1 227 ? 13.835 -5.134 -3.873 1.00 97.31 227 SER A N 1
ATOM 1767 C CA . SER A 1 227 ? 13.743 -4.786 -2.450 1.00 97.31 227 SER A CA 1
ATOM 1768 C C . SER A 1 227 ? 12.362 -4.236 -2.079 1.00 97.31 227 SER A C 1
ATOM 1770 O O . SER A 1 227 ? 11.816 -4.592 -1.032 1.00 97.31 227 SER A O 1
ATOM 1772 N N . ALA A 1 228 ? 11.771 -3.396 -2.934 1.00 96.69 228 ALA A N 1
ATOM 1773 C CA . ALA A 1 228 ? 10.424 -2.866 -2.744 1.00 96.69 228 ALA A CA 1
ATOM 1774 C C . ALA A 1 228 ? 9.357 -3.966 -2.827 1.00 96.69 228 ALA A C 1
ATOM 1776 O O . ALA A 1 228 ? 8.542 -4.081 -1.912 1.00 96.69 228 ALA A O 1
ATOM 1777 N N . MET A 1 229 ? 9.396 -4.807 -3.868 1.00 95.81 229 MET A N 1
ATOM 1778 C CA . MET A 1 229 ? 8.431 -5.898 -4.049 1.00 95.81 229 MET A CA 1
ATOM 1779 C C . MET A 1 229 ? 8.474 -6.888 -2.880 1.00 95.81 229 MET A C 1
ATOM 1781 O O . MET A 1 229 ? 7.442 -7.165 -2.266 1.00 95.81 229 MET A O 1
ATOM 1785 N N . LEU A 1 230 ? 9.667 -7.356 -2.496 1.00 94.62 230 LEU A N 1
ATOM 1786 C CA . LEU A 1 230 ? 9.824 -8.261 -1.354 1.00 94.62 230 LEU A CA 1
ATOM 1787 C C . LEU A 1 230 ? 9.367 -7.608 -0.049 1.00 94.62 230 LEU A C 1
ATOM 1789 O O . LEU A 1 230 ? 8.689 -8.245 0.754 1.00 94.62 230 LEU A O 1
ATOM 1793 N N . ARG A 1 231 ? 9.649 -6.316 0.158 1.00 94.12 231 ARG A N 1
ATOM 1794 C CA . ARG A 1 231 ? 9.142 -5.603 1.333 1.00 94.12 231 ARG A CA 1
ATOM 1795 C C . ARG A 1 231 ? 7.622 -5.598 1.380 1.00 94.12 231 ARG A C 1
ATOM 1797 O O . ARG A 1 231 ? 7.071 -5.850 2.444 1.00 94.12 231 ARG A O 1
ATOM 1804 N N . PHE A 1 232 ? 6.944 -5.305 0.275 1.00 93.62 232 PHE A N 1
ATOM 1805 C CA . PHE A 1 232 ? 5.480 -5.279 0.239 1.00 93.62 232 PHE A CA 1
ATOM 1806 C C . PHE A 1 232 ? 4.871 -6.645 0.575 1.00 93.62 232 PHE A C 1
ATOM 1808 O O . PHE A 1 232 ? 3.874 -6.727 1.302 1.00 93.62 232 PHE A O 1
ATOM 1815 N N . LEU A 1 233 ? 5.531 -7.712 0.123 1.00 91.25 233 LEU A N 1
ATOM 1816 C CA . LEU A 1 233 ? 5.153 -9.091 0.406 1.00 91.25 233 LEU A CA 1
ATOM 1817 C C . LEU A 1 233 ? 5.409 -9.495 1.870 1.00 91.25 233 LEU A C 1
ATOM 1819 O O . LEU A 1 233 ? 4.662 -10.313 2.400 1.00 91.25 233 LEU A O 1
ATOM 1823 N N . TRP A 1 234 ? 6.439 -8.944 2.525 1.00 90.94 234 TRP A N 1
ATOM 1824 C CA . TRP A 1 234 ? 6.952 -9.449 3.814 1.00 90.94 234 TRP A CA 1
ATOM 1825 C C . TRP A 1 234 ? 6.711 -8.561 5.029 1.00 90.94 234 TRP A C 1
ATOM 1827 O O . TRP A 1 234 ? 6.802 -9.042 6.159 1.00 90.94 234 TRP A O 1
ATOM 1837 N N . ILE A 1 235 ? 6.462 -7.267 4.823 1.00 91.06 235 ILE A N 1
ATOM 1838 C CA . ILE A 1 235 ? 6.189 -6.315 5.905 1.00 91.06 235 ILE A CA 1
ATOM 1839 C C . ILE A 1 235 ? 5.044 -6.859 6.776 1.00 91.06 235 ILE A C 1
ATOM 1841 O O . ILE A 1 235 ? 4.150 -7.485 6.238 1.00 91.06 235 ILE A O 1
ATOM 1845 N N . ASN A 1 236 ? 5.045 -6.708 8.096 1.00 90.31 236 ASN A N 1
ATOM 1846 C CA . ASN A 1 236 ? 3.967 -7.226 8.955 1.00 90.31 236 ASN A CA 1
ATOM 1847 C C . ASN A 1 236 ? 2.879 -6.166 9.215 1.00 90.31 236 ASN A C 1
ATOM 1849 O O . ASN A 1 236 ? 2.935 -5.070 8.653 1.00 90.31 236 ASN A O 1
ATOM 1853 N N . ASP A 1 237 ? 1.870 -6.488 10.022 1.00 90.56 237 ASP A N 1
ATOM 1854 C CA . ASP A 1 237 ? 0.738 -5.586 10.270 1.00 90.56 237 ASP A CA 1
ATOM 1855 C C . ASP A 1 237 ? 1.135 -4.350 11.101 1.00 90.56 237 ASP A C 1
ATOM 1857 O O . ASP A 1 237 ? 0.729 -3.229 10.789 1.00 90.56 237 ASP A O 1
ATOM 1861 N N . GLU A 1 238 ? 2.026 -4.502 12.080 1.00 90.69 238 GLU A N 1
ATOM 1862 C CA . GLU A 1 238 ? 2.544 -3.376 12.869 1.00 90.69 238 GLU A CA 1
ATOM 1863 C C . GLU A 1 238 ? 3.346 -2.394 11.999 1.00 90.69 238 GLU A C 1
ATOM 1865 O O . GLU A 1 238 ? 3.182 -1.176 12.074 1.00 90.69 238 GLU A O 1
ATOM 1870 N N . GLN A 1 239 ? 4.183 -2.911 11.102 1.00 90.62 239 GLN A N 1
ATOM 1871 C CA . GLN A 1 239 ? 4.956 -2.101 10.162 1.00 90.62 239 GLN A CA 1
ATOM 1872 C C . GLN A 1 239 ? 4.086 -1.453 9.085 1.00 90.62 239 GLN A C 1
ATOM 1874 O O . GLN A 1 239 ? 4.425 -0.389 8.562 1.00 90.62 239 GLN A O 1
ATOM 1879 N N . LEU A 1 240 ? 2.961 -2.085 8.760 1.00 91.75 240 LEU A N 1
ATOM 1880 C CA . LEU A 1 240 ? 1.895 -1.474 7.986 1.00 91.75 240 LEU A CA 1
ATOM 1881 C C . LEU 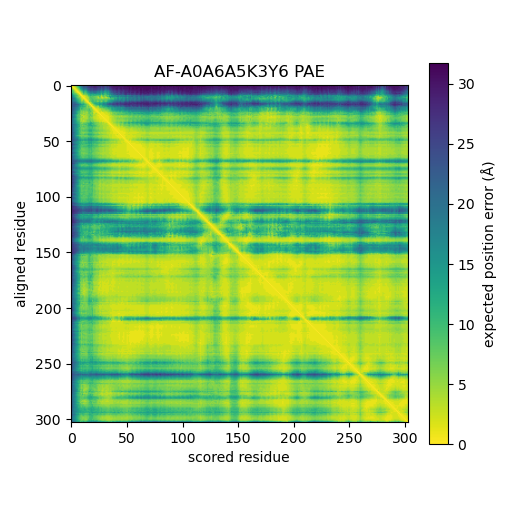A 1 240 ? 1.174 -0.370 8.769 1.00 91.75 240 LEU A C 1
ATOM 1883 O O . LEU A 1 240 ? 0.566 0.484 8.134 1.00 91.75 240 LEU A O 1
ATOM 1887 N N . ARG A 1 241 ? 1.346 -0.296 10.095 1.00 92.19 241 ARG A N 1
ATOM 1888 C CA . ARG A 1 241 ? 0.726 0.659 11.030 1.00 92.19 241 ARG A CA 1
ATOM 1889 C C . ARG A 1 241 ? -0.711 0.316 11.402 1.00 92.19 241 ARG A C 1
ATOM 1891 O O . ARG A 1 241 ? -1.520 1.221 11.608 1.00 92.19 241 ARG A O 1
ATOM 1898 N N . PHE A 1 242 ? -1.023 -0.972 11.490 1.00 92.38 242 PHE A N 1
ATOM 1899 C CA . PHE A 1 242 ? -2.138 -1.418 12.319 1.00 92.38 242 PHE A CA 1
ATOM 1900 C C . PHE A 1 242 ? -1.781 -1.254 13.798 1.00 92.38 242 PHE A C 1
ATOM 1902 O O . PHE A 1 242 ? -0.623 -1.433 14.178 1.00 92.38 242 PHE A O 1
ATOM 1909 N N . ASP A 1 243 ? -2.766 -0.881 14.613 1.00 91.69 243 ASP A N 1
ATOM 1910 C CA . ASP A 1 243 ? -2.604 -0.782 16.060 1.00 91.69 243 ASP A CA 1
ATOM 1911 C C . ASP A 1 243 ? -2.384 -2.183 16.665 1.00 91.69 243 ASP A C 1
ATOM 1913 O O . ASP A 1 243 ? -3.291 -3.015 16.592 1.00 91.69 243 ASP A O 1
ATOM 1917 N N . PRO A 1 244 ? -1.210 -2.463 17.263 1.00 90.75 244 PRO A N 1
ATOM 1918 C CA . PRO A 1 244 ? -0.907 -3.783 17.810 1.00 90.75 244 PRO A CA 1
ATOM 1919 C C . PRO A 1 244 ? -1.724 -4.126 19.064 1.00 90.75 244 PRO A C 1
ATOM 1921 O O . PRO A 1 244 ? -1.771 -5.292 19.444 1.00 90.75 244 PRO A O 1
ATOM 1924 N N . THR A 1 245 ? -2.372 -3.146 19.705 1.00 91.19 245 THR A N 1
ATOM 1925 C CA . THR A 1 245 ? -3.274 -3.391 20.842 1.00 91.19 245 THR A CA 1
ATOM 1926 C C . THR A 1 245 ? -4.617 -3.972 20.399 1.00 91.19 245 THR A C 1
ATOM 1928 O O . THR A 1 245 ? -5.326 -4.555 21.219 1.00 91.19 245 THR A O 1
ATOM 1931 N N . ILE A 1 246 ? -4.959 -3.849 19.107 1.00 93.00 246 ILE A N 1
ATOM 1932 C CA . ILE A 1 246 ? -6.191 -4.382 18.527 1.00 93.00 246 ILE A CA 1
ATOM 1933 C C . ILE A 1 246 ? -5.913 -5.760 17.926 1.00 93.00 246 ILE A C 1
ATOM 1935 O O . ILE A 1 246 ? -5.311 -5.895 16.861 1.00 93.00 246 ILE A O 1
ATOM 1939 N N . ILE A 1 247 ? -6.412 -6.796 18.589 1.00 91.38 247 ILE A N 1
ATOM 1940 C CA . ILE A 1 247 ? -6.179 -8.194 18.229 1.00 91.38 247 ILE A CA 1
ATOM 1941 C C . ILE A 1 247 ? -7.452 -8.776 17.623 1.00 91.38 247 ILE A C 1
ATOM 1943 O O . ILE A 1 247 ? -8.546 -8.575 18.145 1.00 91.38 247 ILE A O 1
ATOM 1947 N N . THR A 1 248 ? -7.320 -9.525 16.528 1.00 89.50 248 THR A N 1
ATOM 1948 C CA . THR A 1 248 ? -8.434 -10.273 15.926 1.00 89.50 248 THR A CA 1
ATOM 1949 C C . THR A 1 248 ? -8.243 -11.765 16.179 1.00 89.50 248 THR A C 1
ATOM 1951 O O . THR A 1 248 ? -7.212 -12.324 15.807 1.00 89.50 248 THR A O 1
ATOM 1954 N N . VAL A 1 249 ? -9.232 -12.415 16.796 1.00 87.50 249 VAL A N 1
ATOM 1955 C CA . VAL A 1 249 ? -9.257 -13.865 17.031 1.00 87.50 249 VAL A CA 1
ATOM 1956 C C . VAL A 1 249 ? -10.593 -14.407 16.536 1.00 87.50 249 VAL A C 1
ATOM 1958 O O . VAL A 1 249 ? -11.644 -14.081 17.084 1.00 87.50 249 VAL A O 1
ATOM 1961 N N . GLY A 1 250 ? -10.553 -15.235 15.490 1.00 87.44 250 GLY A N 1
ATOM 1962 C CA . GLY A 1 250 ? -11.767 -15.690 14.813 1.00 87.44 250 GLY A CA 1
ATOM 1963 C C . GLY A 1 250 ? -12.524 -14.514 14.193 1.00 87.44 250 GLY A C 1
ATOM 1964 O O . GLY A 1 250 ? -11.965 -13.764 13.396 1.00 87.44 250 GLY A O 1
ATOM 1965 N N . ASP A 1 251 ? -13.788 -14.362 14.567 1.00 85.56 251 ASP A N 1
ATOM 1966 C CA . ASP A 1 251 ? -14.677 -13.267 14.171 1.00 85.56 251 ASP A CA 1
ATOM 1967 C C . ASP A 1 251 ? -14.677 -12.090 15.163 1.00 85.56 251 ASP A C 1
ATOM 1969 O O . ASP A 1 251 ? -15.282 -11.052 14.890 1.00 85.56 251 ASP A O 1
ATOM 1973 N N . LYS A 1 252 ? -13.984 -12.224 16.299 1.00 89.38 252 LYS A N 1
ATOM 1974 C CA . LYS A 1 252 ? -13.954 -11.218 17.361 1.00 89.38 252 LYS A CA 1
ATOM 1975 C C . LYS A 1 252 ? -12.707 -10.355 17.302 1.00 89.38 252 LYS A C 1
ATOM 1977 O O . LYS A 1 252 ? -11.611 -10.802 16.958 1.00 89.38 252 LYS A O 1
ATOM 1982 N N . ARG A 1 253 ? -12.885 -9.104 17.713 1.00 94.69 253 ARG A N 1
ATOM 1983 C CA . ARG A 1 253 ? -11.817 -8.125 17.888 1.00 94.69 253 ARG A CA 1
ATOM 1984 C C . ARG A 1 253 ? -11.753 -7.664 19.332 1.00 94.69 253 ARG A C 1
ATOM 1986 O O . ARG A 1 253 ? -12.786 -7.396 19.937 1.00 94.69 253 ARG A O 1
ATOM 1993 N N . TYR A 1 254 ? -10.540 -7.511 19.835 1.00 94.50 254 TYR A N 1
ATOM 1994 C CA . TYR A 1 254 ? -10.250 -7.147 21.213 1.00 94.50 254 TYR A CA 1
ATOM 1995 C C . TYR A 1 254 ? -9.281 -5.978 21.246 1.00 94.50 254 TYR A C 1
ATOM 1997 O O . TYR A 1 254 ? -8.404 -5.895 20.392 1.00 94.50 254 TYR A O 1
ATOM 2005 N N . ILE A 1 255 ? -9.414 -5.117 22.246 1.00 94.75 255 ILE A N 1
ATOM 2006 C CA . ILE A 1 255 ? -8.371 -4.179 22.653 1.00 94.75 255 ILE A CA 1
ATOM 2007 C C . ILE A 1 255 ? -7.790 -4.714 23.954 1.00 94.75 255 ILE A C 1
ATOM 2009 O O . ILE A 1 255 ? -8.524 -4.861 24.934 1.00 94.75 255 ILE A O 1
ATOM 2013 N N . GLU A 1 256 ? -6.498 -5.026 23.956 1.00 91.94 256 GLU A N 1
ATOM 2014 C CA . GLU A 1 256 ? -5.780 -5.363 25.184 1.00 91.94 256 GLU A CA 1
ATOM 2015 C C . GLU A 1 256 ? -5.216 -4.090 25.813 1.00 91.94 256 GLU A C 1
ATOM 2017 O O . GLU A 1 256 ? -4.448 -3.359 25.185 1.00 91.94 256 GLU A O 1
ATOM 2022 N N . ILE A 1 257 ? -5.605 -3.829 27.061 1.00 89.75 257 ILE A N 1
ATOM 2023 C CA . ILE A 1 257 ? -5.104 -2.700 27.847 1.00 89.75 257 ILE A CA 1
ATOM 2024 C C . ILE A 1 257 ? -4.556 -3.191 29.184 1.00 89.75 257 ILE A C 1
ATOM 2026 O O . ILE A 1 257 ? -5.030 -4.176 29.749 1.00 89.75 257 ILE A O 1
ATOM 2030 N N . GLU A 1 258 ? -3.567 -2.477 29.710 1.00 89.00 258 GLU A N 1
ATOM 2031 C CA . GLU A 1 258 ? -3.084 -2.679 31.074 1.00 89.00 258 GLU A CA 1
ATOM 2032 C C . GLU A 1 258 ? -3.721 -1.642 31.993 1.00 89.00 258 GLU A C 1
ATOM 2034 O O . GLU A 1 258 ? -3.655 -0.434 31.740 1.00 89.00 258 GLU A O 1
ATOM 2039 N N . ARG A 1 259 ? -4.359 -2.115 33.065 1.00 82.50 259 ARG A N 1
ATOM 2040 C CA . ARG A 1 259 ? -5.017 -1.260 34.049 1.00 82.50 259 ARG A CA 1
ATOM 2041 C C . ARG A 1 259 ? -4.798 -1.819 35.449 1.00 82.50 259 ARG A C 1
ATOM 2043 O O . ARG A 1 259 ? -5.092 -2.977 35.736 1.00 82.50 259 ARG A O 1
ATOM 2050 N N . GLY A 1 260 ? -4.251 -0.989 36.337 1.00 81.19 260 GLY A N 1
ATOM 2051 C CA . GLY A 1 260 ? -3.816 -1.449 37.657 1.00 81.19 260 GLY A CA 1
ATOM 2052 C C . GLY A 1 260 ? -2.759 -2.552 37.533 1.00 81.19 260 GLY A C 1
ATOM 2053 O O . GLY A 1 260 ? -1.747 -2.354 36.869 1.00 81.19 260 GLY A O 1
ATOM 2054 N N . ASN A 1 261 ? -3.016 -3.711 38.148 1.00 76.75 261 ASN A N 1
ATOM 2055 C CA . ASN A 1 261 ? -2.109 -4.867 38.135 1.00 76.75 261 ASN A CA 1
ATOM 2056 C C . ASN A 1 261 ? -2.538 -5.971 37.144 1.00 76.75 261 ASN A C 1
ATOM 2058 O O . ASN A 1 261 ? -2.032 -7.090 37.234 1.00 76.75 261 ASN A O 1
ATOM 2062 N N . GLY A 1 262 ? -3.493 -5.701 36.245 1.00 83.62 262 GLY A N 1
ATOM 2063 C CA . GLY A 1 262 ? -4.084 -6.704 35.357 1.00 83.62 262 GLY A CA 1
ATOM 2064 C C . GLY A 1 262 ? -4.123 -6.285 33.888 1.00 83.62 262 GLY A C 1
ATOM 2065 O O . GLY A 1 262 ? -4.092 -5.099 33.552 1.00 83.62 262 GLY A O 1
ATOM 2066 N N . LYS A 1 263 ? -4.209 -7.291 33.011 1.00 87.44 263 LYS A N 1
ATOM 2067 C CA . LYS A 1 263 ? -4.570 -7.110 31.602 1.00 87.44 263 LYS A CA 1
ATOM 2068 C C . LYS A 1 263 ? -6.080 -7.230 31.468 1.00 87.44 263 LYS A C 1
ATOM 2070 O O . LYS A 1 263 ? -6.644 -8.246 31.861 1.00 87.44 263 LYS A O 1
ATOM 2075 N N . GLU A 1 264 ? -6.708 -6.217 30.891 1.00 90.25 264 GLU A N 1
ATOM 2076 C CA . GLU A 1 264 ? -8.133 -6.210 30.574 1.00 90.25 264 GLU A CA 1
ATOM 2077 C C . GLU A 1 264 ? -8.326 -6.373 29.060 1.00 90.25 264 GLU A C 1
ATOM 2079 O O . GLU A 1 264 ? -7.531 -5.874 28.255 1.00 90.25 264 GLU A O 1
ATOM 2084 N N . ARG A 1 265 ? -9.409 -7.055 28.668 1.00 93.19 265 ARG A N 1
ATOM 2085 C CA . ARG A 1 265 ? -9.830 -7.201 27.270 1.00 93.19 265 ARG A CA 1
ATOM 2086 C C . ARG A 1 265 ? -11.149 -6.491 27.033 1.00 93.19 265 ARG A C 1
ATOM 2088 O O . ARG A 1 265 ? -12.169 -6.840 27.626 1.00 93.19 265 ARG A O 1
ATOM 2095 N N . LEU A 1 266 ? -11.126 -5.526 26.118 1.00 95.19 266 LEU A N 1
ATOM 2096 C CA . LEU A 1 266 ? -12.328 -4.864 25.625 1.00 95.19 266 LEU A CA 1
ATOM 2097 C C . LEU A 1 266 ? -12.725 -5.484 24.291 1.00 95.19 266 LEU A C 1
ATOM 2099 O O . LEU A 1 266 ? -12.003 -5.345 23.305 1.00 95.19 266 LEU A O 1
ATOM 2103 N N . VAL A 1 267 ? -13.868 -6.157 24.239 1.00 96.00 267 VAL A N 1
ATOM 2104 C CA . VAL A 1 267 ? -14.407 -6.711 22.995 1.00 96.00 267 VAL A CA 1
ATOM 2105 C C . VAL A 1 267 ? -15.003 -5.575 22.173 1.00 96.00 267 VAL A C 1
ATOM 2107 O O . VAL A 1 267 ? -15.850 -4.834 22.665 1.00 96.00 267 VAL A O 1
ATOM 2110 N N . ILE A 1 268 ? -14.574 -5.429 20.921 1.00 96.62 268 ILE A N 1
ATOM 2111 C CA . ILE A 1 268 ? -15.127 -4.447 19.985 1.00 96.62 268 ILE A CA 1
ATOM 2112 C C . ILE A 1 268 ? -16.400 -5.030 19.365 1.00 96.62 268 ILE A C 1
ATOM 2114 O O . ILE A 1 268 ? -16.329 -5.961 18.568 1.00 96.62 268 ILE A O 1
ATOM 2118 N N . ASP A 1 269 ? -17.549 -4.439 19.696 1.00 94.56 269 ASP A N 1
ATOM 2119 C CA . ASP A 1 269 ? -18.863 -4.787 19.136 1.00 94.56 269 ASP A CA 1
ATOM 2120 C C . ASP A 1 269 ? -19.008 -4.213 17.719 1.00 94.56 269 ASP A C 1
ATOM 2122 O O . ASP A 1 269 ? -19.246 -4.926 16.745 1.00 94.56 269 ASP A O 1
ATOM 2126 N N . ARG A 1 270 ? -18.803 -2.897 17.574 1.00 93.94 270 ARG A N 1
ATOM 2127 C CA . ARG A 1 270 ? -18.897 -2.219 16.272 1.00 93.94 270 ARG A CA 1
ATOM 2128 C C . ARG A 1 270 ? -18.160 -0.891 16.228 1.00 93.94 270 ARG A C 1
ATOM 2130 O O . ARG A 1 270 ? -17.972 -0.223 17.245 1.00 93.94 270 ARG A O 1
ATOM 2137 N N . VAL A 1 271 ? -17.841 -0.448 15.016 1.00 93.62 271 VAL A N 1
ATOM 2138 C CA . VAL A 1 271 ? -17.402 0.927 14.749 1.00 93.62 271 VAL A CA 1
ATOM 2139 C C . VAL A 1 271 ? -18.609 1.861 14.848 1.00 93.62 271 VAL A C 1
ATOM 2141 O O . VAL A 1 271 ? -19.603 1.671 14.154 1.00 93.62 271 VAL A O 1
ATOM 2144 N N . ILE A 1 272 ? -18.531 2.870 15.717 1.00 94.12 272 ILE A N 1
ATOM 2145 C CA . ILE A 1 272 ? -19.524 3.953 15.813 1.00 94.12 272 ILE A CA 1
ATOM 2146 C C . ILE A 1 272 ? -19.201 5.032 14.782 1.00 94.12 272 ILE A C 1
ATOM 2148 O O . ILE A 1 272 ? -20.090 5.548 14.108 1.00 94.12 272 ILE A O 1
ATOM 2152 N N . LYS A 1 273 ? -17.921 5.401 14.689 1.00 90.25 273 LYS A N 1
ATOM 2153 C CA . LYS A 1 273 ? -17.443 6.457 13.799 1.00 90.25 273 LYS A CA 1
ATOM 2154 C C . LYS A 1 273 ? -16.021 6.160 13.354 1.00 90.25 273 LYS A C 1
ATOM 2156 O O . LYS A 1 273 ? -15.182 5.823 14.180 1.00 90.25 273 LYS A O 1
ATOM 2161 N N . ARG A 1 274 ? -15.751 6.376 12.071 1.00 89.38 274 ARG A N 1
ATOM 2162 C CA . ARG A 1 274 ? -14.405 6.478 11.508 1.00 89.38 274 ARG A CA 1
ATOM 2163 C C . ARG A 1 274 ? -14.370 7.711 10.624 1.00 89.38 274 ARG A C 1
ATOM 2165 O O . ARG A 1 274 ? -15.216 7.851 9.747 1.00 89.38 274 ARG A O 1
ATOM 2172 N N . VAL A 1 275 ? -13.442 8.624 10.890 1.00 85.75 275 VAL A N 1
ATOM 2173 C CA . VAL A 1 275 ? -13.267 9.828 10.071 1.00 85.75 275 VAL A CA 1
ATOM 2174 C C . VAL A 1 275 ? -12.377 9.486 8.865 1.00 85.75 275 VAL A C 1
ATOM 2176 O O . VAL A 1 275 ? -11.214 9.141 9.073 1.00 85.75 275 VAL A O 1
ATOM 2179 N N . PRO A 1 276 ? -12.886 9.566 7.619 1.00 80.88 276 PRO A N 1
ATOM 2180 C CA . PRO A 1 276 ? -12.129 9.204 6.423 1.00 80.88 276 PRO A CA 1
ATOM 2181 C C . PRO A 1 276 ? -11.232 10.366 5.966 1.00 80.88 276 PRO A C 1
ATOM 2183 O O . PRO A 1 276 ? -11.570 11.080 5.023 1.00 80.88 276 PRO A O 1
ATOM 2186 N N . CYS A 1 277 ? -10.097 10.565 6.641 1.00 85.56 277 CYS A N 1
ATOM 2187 C CA . CYS A 1 277 ? -9.054 11.518 6.243 1.00 85.56 277 CYS A CA 1
ATOM 2188 C C . CYS A 1 277 ? -7.677 10.843 6.144 1.00 85.56 277 CYS A C 1
ATOM 2190 O O . CYS A 1 277 ? -7.392 9.895 6.872 1.00 85.56 277 CYS A O 1
ATOM 2192 N N . VAL A 1 278 ? -6.826 11.352 5.256 1.00 85.62 278 VAL A N 1
ATOM 2193 C CA . VAL A 1 278 ? -5.409 11.001 5.076 1.00 85.62 278 VAL A CA 1
ATOM 2194 C C . VAL A 1 278 ? -4.523 11.697 6.109 1.00 85.62 278 VAL A C 1
ATOM 2196 O O . VAL A 1 278 ? -3.659 11.053 6.698 1.00 85.62 278 VAL A O 1
ATOM 2199 N N . ALA A 1 279 ? -4.739 12.991 6.346 1.00 85.19 279 ALA A N 1
ATOM 2200 C CA . ALA A 1 279 ? -4.009 13.788 7.323 1.00 85.19 279 ALA A CA 1
ATOM 2201 C C . ALA A 1 279 ? -4.974 14.503 8.281 1.00 85.19 279 ALA A C 1
ATOM 2203 O O . ALA A 1 279 ? -5.869 15.249 7.884 1.00 85.19 279 ALA A O 1
ATOM 2204 N N . GLY A 1 280 ? -4.792 14.260 9.577 1.00 83.06 280 GLY A N 1
ATOM 2205 C CA . GLY A 1 280 ? -5.622 14.812 10.642 1.00 83.06 280 GLY A CA 1
ATOM 2206 C C . GLY A 1 280 ? -5.713 13.858 11.829 1.00 83.06 280 GLY A C 1
ATOM 2207 O O . GLY A 1 280 ? -5.012 12.855 11.883 1.00 83.06 280 GLY A O 1
ATOM 2208 N N . ARG A 1 281 ? -6.615 14.157 12.772 1.00 77.31 281 ARG A N 1
ATOM 2209 C CA . ARG A 1 281 ? -6.852 13.309 13.960 1.00 77.31 281 ARG A CA 1
ATOM 2210 C C . ARG A 1 281 ? -7.474 11.950 13.636 1.00 77.31 281 ARG A C 1
ATOM 2212 O O . ARG A 1 281 ? -7.505 11.092 14.499 1.00 77.31 281 ARG A O 1
ATOM 2219 N N . ALA A 1 282 ? -8.066 11.794 12.447 1.00 82.56 282 ALA A N 1
ATOM 2220 C CA . ALA A 1 282 ? -8.673 10.546 11.977 1.00 82.56 282 ALA A CA 1
ATOM 2221 C C . ALA A 1 282 ? -9.496 9.793 13.048 1.00 82.56 282 ALA A C 1
ATOM 2223 O O . ALA A 1 282 ? -9.440 8.571 13.125 1.00 82.56 282 ALA A O 1
ATOM 2224 N N . THR A 1 283 ? -10.245 10.519 13.893 1.00 88.19 283 THR A N 1
ATOM 2225 C CA . THR A 1 283 ? -10.840 9.948 15.108 1.00 88.19 283 THR A CA 1
ATOM 2226 C C . THR A 1 283 ? -11.665 8.702 14.797 1.00 88.19 283 THR A C 1
ATOM 2228 O O . THR A 1 283 ? -12.576 8.740 13.958 1.00 88.19 283 THR A O 1
ATOM 2231 N N . THR A 1 284 ? -11.381 7.629 15.529 1.00 92.25 284 THR A N 1
ATOM 2232 C CA . THR A 1 284 ? -12.154 6.391 15.497 1.00 92.25 284 THR A CA 1
ATOM 2233 C C . THR A 1 284 ? -12.842 6.193 16.839 1.00 92.25 284 THR A C 1
ATOM 2235 O O . THR A 1 284 ? -12.227 6.344 17.892 1.00 92.25 284 THR A O 1
ATOM 2238 N N . CYS A 1 285 ? -14.131 5.866 16.805 1.00 95.50 285 CYS A N 1
ATOM 2239 C CA . CYS A 1 285 ? -14.898 5.502 17.986 1.00 95.50 285 CYS A CA 1
ATOM 2240 C C . CYS A 1 285 ? -15.469 4.098 17.811 1.00 95.50 285 CYS A C 1
ATOM 2242 O O . CYS A 1 285 ? -16.163 3.833 16.824 1.00 95.50 285 CYS A O 1
ATOM 2244 N N . TRP A 1 286 ? -15.259 3.242 18.802 1.00 96.75 286 TRP A N 1
ATOM 2245 C CA . TRP A 1 286 ? -15.841 1.907 18.879 1.00 96.75 286 TRP A CA 1
ATOM 2246 C C . TRP A 1 286 ? -16.835 1.817 20.020 1.00 96.75 286 TRP A C 1
ATOM 2248 O O . TRP A 1 286 ? -16.610 2.378 21.091 1.00 96.75 286 TRP A O 1
ATOM 2258 N N . LYS A 1 287 ? -17.910 1.062 19.796 1.00 97.06 287 LYS A N 1
ATOM 2259 C CA . LYS A 1 287 ? -18.679 0.475 20.886 1.00 97.06 287 LYS A CA 1
ATOM 2260 C C . LYS A 1 287 ? -17.940 -0.790 21.302 1.00 97.06 287 LYS A C 1
ATOM 2262 O O . LYS A 1 287 ? -17.648 -1.630 20.450 1.00 97.06 287 LYS A O 1
ATOM 2267 N N . ALA A 1 288 ? -17.635 -0.898 22.582 1.00 96.88 288 ALA A N 1
ATOM 2268 C CA . ALA A 1 288 ? -16.950 -2.041 23.158 1.00 96.88 288 ALA A CA 1
ATOM 2269 C C . ALA A 1 288 ? -17.601 -2.437 24.486 1.00 96.88 288 ALA A C 1
ATOM 2271 O O . ALA A 1 288 ? -18.488 -1.738 24.966 1.00 96.88 288 ALA A O 1
ATOM 2272 N N . TYR A 1 289 ? -17.172 -3.542 25.074 1.00 95.44 289 TYR A N 1
ATOM 2273 C CA . TYR A 1 289 ? -17.548 -3.964 26.424 1.00 95.44 289 TYR A CA 1
ATOM 2274 C C . TYR A 1 289 ? -16.407 -4.781 27.032 1.00 95.44 289 TYR A C 1
ATOM 2276 O O . TYR A 1 289 ? -15.567 -5.307 26.297 1.00 95.44 289 TYR A O 1
ATOM 2284 N N . GLN A 1 290 ? -16.334 -4.859 28.359 1.00 93.81 290 GLN A N 1
ATOM 2285 C CA . GLN A 1 290 ? -15.356 -5.730 29.015 1.00 93.81 290 GLN A CA 1
ATOM 2286 C C . GLN A 1 290 ? -15.769 -7.187 28.819 1.00 93.81 290 GLN A C 1
ATOM 2288 O O . GLN A 1 290 ? -16.943 -7.513 28.946 1.00 93.81 290 GLN A O 1
ATOM 2293 N N . GLU A 1 291 ? -14.820 -8.073 28.519 1.00 90.81 291 GLU A N 1
ATOM 2294 C CA . GLU A 1 291 ? -15.127 -9.496 28.298 1.00 90.81 291 GLU A CA 1
ATOM 2295 C C . GLU A 1 291 ? -15.847 -10.143 29.501 1.00 90.81 291 GLU A C 1
ATOM 2297 O O . GLU A 1 291 ? -16.721 -10.986 29.307 1.00 90.81 291 GLU A O 1
ATOM 2302 N N . GLU A 1 292 ? -15.533 -9.694 30.720 1.00 90.44 292 GLU A N 1
ATOM 2303 C CA . GLU A 1 292 ? -16.135 -10.160 31.978 1.00 90.44 292 GLU A CA 1
ATOM 2304 C C . GLU A 1 292 ? -17.459 -9.460 32.337 1.00 90.44 292 GLU A C 1
ATOM 2306 O O . GLU A 1 292 ? -18.208 -9.972 33.166 1.00 90.44 292 GLU A O 1
ATOM 2311 N N . ASP A 1 293 ? -17.775 -8.327 31.699 1.00 92.56 293 ASP A N 1
ATOM 2312 C CA . ASP A 1 293 ? -19.021 -7.574 31.907 1.00 92.56 293 ASP A CA 1
ATOM 2313 C C . ASP A 1 293 ? -19.625 -7.098 30.567 1.00 92.56 293 ASP A C 1
ATOM 2315 O O . ASP A 1 293 ? -19.499 -5.926 30.186 1.00 92.56 293 ASP A O 1
ATOM 2319 N N . PRO A 1 294 ? -20.276 -8.005 29.809 1.00 92.62 294 PRO A N 1
ATOM 2320 C CA . PRO A 1 294 ? -20.848 -7.677 28.503 1.00 92.62 294 PRO A CA 1
ATOM 2321 C C . PRO A 1 294 ? -22.055 -6.732 28.549 1.00 92.62 294 PRO A C 1
ATOM 2323 O O . PRO A 1 294 ? -22.376 -6.107 27.536 1.00 92.62 294 PRO A O 1
ATOM 2326 N N . GLU A 1 295 ? -22.727 -6.628 29.699 1.00 94.06 295 GLU A N 1
ATOM 2327 C CA . GLU A 1 295 ? -23.945 -5.824 29.865 1.00 94.06 295 GLU A CA 1
ATOM 2328 C C . GLU A 1 295 ? -23.644 -4.327 30.017 1.00 94.06 295 GLU A C 1
ATOM 2330 O O . GLU A 1 295 ? -24.529 -3.491 29.813 1.00 94.06 295 GLU A O 1
ATOM 2335 N N . THR A 1 296 ? -22.391 -3.969 30.314 1.00 94.81 296 THR A N 1
ATOM 2336 C CA . THR A 1 296 ? -21.949 -2.578 30.443 1.00 94.81 296 THR A CA 1
ATOM 2337 C C . THR A 1 296 ? -21.264 -2.100 29.154 1.00 94.81 296 THR A C 1
ATOM 2339 O O . THR A 1 296 ? -20.071 -2.344 28.943 1.00 94.81 296 THR A O 1
ATOM 2342 N N . PRO A 1 297 ? -21.968 -1.370 28.264 1.00 95.06 297 PRO A N 1
ATOM 2343 C CA . PRO A 1 297 ? -21.360 -0.847 27.051 1.00 95.06 297 PRO A CA 1
ATOM 2344 C C . PRO A 1 297 ? -20.385 0.294 27.358 1.00 95.06 297 PRO A C 1
ATOM 2346 O O . PRO A 1 297 ? -20.675 1.223 28.111 1.00 95.06 297 PRO A O 1
ATOM 2349 N N . LEU A 1 298 ? -19.253 0.270 26.668 1.00 95.75 298 LEU A N 1
ATOM 2350 C CA . LEU A 1 298 ? -18.211 1.284 26.677 1.00 95.75 298 LEU A CA 1
ATOM 2351 C C . LEU A 1 298 ? -18.077 1.926 25.295 1.00 95.75 298 LEU A C 1
ATOM 2353 O O . LEU A 1 298 ? -18.397 1.333 24.259 1.00 95.75 298 LEU A O 1
ATOM 2357 N N . VAL A 1 299 ? -17.547 3.148 25.278 1.00 96.19 299 VAL A N 1
ATOM 2358 C CA . VAL A 1 299 ? -17.100 3.809 24.052 1.00 96.19 299 VAL A CA 1
ATOM 2359 C C . VAL A 1 299 ? -15.601 4.032 24.144 1.00 96.19 299 VAL A C 1
ATOM 2361 O O . VAL A 1 299 ? -15.131 4.769 25.008 1.00 96.19 299 VAL A O 1
ATOM 2364 N N . VAL A 1 300 ? -14.858 3.412 23.232 1.00 94.75 300 VAL A N 1
ATOM 2365 C CA . VAL A 1 300 ? -13.416 3.630 23.089 1.00 94.75 300 VAL A CA 1
ATOM 2366 C C . VAL A 1 300 ? -13.202 4.638 21.973 1.00 94.75 300 VAL A C 1
ATOM 2368 O O . VAL A 1 300 ? -13.741 4.472 20.880 1.00 94.75 300 VAL A O 1
ATOM 2371 N N . LYS A 1 301 ? -12.426 5.685 22.250 1.00 93.81 301 LYS A N 1
ATOM 2372 C CA . LYS A 1 301 ? -12.053 6.716 21.282 1.00 93.81 301 LYS A CA 1
ATOM 2373 C C . LYS A 1 301 ? -10.540 6.700 21.082 1.00 93.81 301 LYS A C 1
ATOM 2375 O O . LYS A 1 301 ? -9.8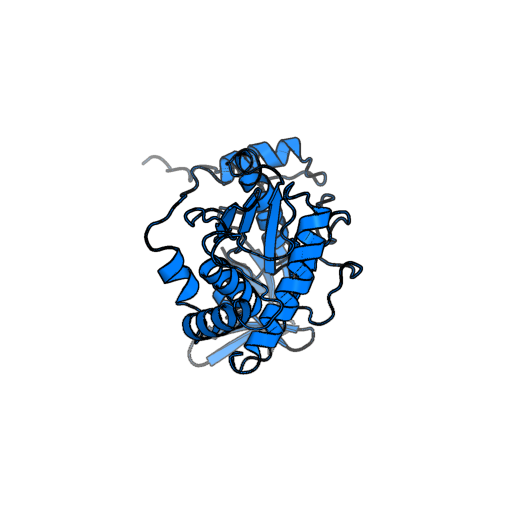09 6.891 22.047 1.00 93.81 301 LYS A O 1
ATOM 2380 N N . ASP A 1 302 ? -10.111 6.557 19.835 1.00 88.44 302 ASP A N 1
ATOM 2381 C CA . ASP A 1 302 ? -8.722 6.698 19.382 1.00 88.44 302 ASP A CA 1
ATOM 2382 C C . ASP A 1 302 ? -8.605 7.934 18.476 1.00 88.44 302 ASP A C 1
ATOM 2384 O O . ASP A 1 302 ? -9.552 8.293 17.760 1.00 88.44 302 ASP A O 1
ATOM 2388 N N . SER A 1 303 ? -7.514 8.690 18.589 1.00 78.50 303 SER A N 1
ATOM 2389 C CA . SER A 1 303 ? -7.289 9.969 17.887 1.00 78.50 303 SER A CA 1
ATOM 2390 C C . SER A 1 303 ? -5.811 10.302 17.767 1.00 78.50 303 SER A C 1
ATOM 2392 O O . SER A 1 303 ? -5.054 9.927 18.684 1.00 78.50 303 SER A O 1
#

InterPro domains:
  IPR040976 Fungal-type protein kinase [PF17667] (140-303)

Sequence (303 aa):
MADSSTPLSINTGNFANSAEHRRHVDDVLKEELGHLYVGVPGFFEAFFKGVPGLRLAAQAVFDKCKEGDSPLYQVQSGWLGWPEGAKEKEVLSWVAPLTDRLLDLAEGHRPVSRIRRRPLAQPHQPLQGSTADRKLYIAFVNDPNASADSKCRWSQILIPGELKSNPSADKASKAWLDLSRYAREVLAAQDSRRFVLGFTLCGSLMRLGGIASEQFDINKDGLQFVSAMLRFLWINDEQLRFDPTIITVGDKRYIEIERGNGKERLVIDRVIKRVPCVAGRATTCWKAYQEEDPETPLVVKDS

Secondary structure (DSSP, 8-state):
----PPP----TT---STT--HHHHHHHHHHHH-S---S-TTHHHHHHHTSTTHHHHHHHHHHHHT-SSS-SEETTTEETT--TT--HHHHHHHHHHHHHHHHHHTGGG--SS----EEEE-TTSBPBT-SS--B-SEEEES-TT--TTS--BGGGEEEEEEEESSGGG-SIIIIIHHHHHHHHHHHHH-TTB-----EEEETTEEEETTTTSPPEETTT-HHHHHHHHHHHHH--HHHHTB-TTEEEETTEEEEEEEETTEEEEEEEEEEEEE---SSS---EEEEEEETTEEEEEEEEEE-

pLDDT: mean 85.74, std 12.63, range [34.94, 98.12]

Radius of gyration: 20.87 Å; Cα contacts (8 Å, |Δi|>4): 543; chains: 1; bounding box: 46×56×62 Å